Protein AF-A0A9W6CY79-F1 (afdb_monomer)

Secondary structure (DSSP, 8-state):
-TT-------PPSSHHHHHHHHHHHHHHH--S-EEEEEEEEE-STT--TT-EEEEEEEEETT-S--STT---EEPPPGGG--HHHHHTTHHHHTTPEEEEEEE-SS----HHHHHHHHHHH--SEEESSHHHHHHHHHHTT--EEEEEEEEE-SSTTHHHHHHHHHHHHHHHHHHHHHHHHT-TTPPPPP-

Foldseek 3Di:
DVPDDDDDDDFDFALVRLLVVLLCCCPVVVDQEAEAEEAWAFLDPVDDFQAKEKEQWEWAQPDADDDVLTDTDTDAAQVNDGQCLQLLVLCVVVVHHYWYEYAYNDQQAAPVVSPVCCVPPVGGTYGRHDVSSSVSCNVSSHHYMYMYGYQANRHNCRVVSNVVRVVVSVVSSVVVVVSSVPDPRRDDDDD

Structure (mmCIF, N/CA/C/O backbone):
data_AF-A0A9W6CY79-F1
#
_entry.id   AF-A0A9W6CY79-F1
#
loop_
_atom_site.group_PDB
_atom_site.id
_atom_site.type_symbol
_atom_site.label_atom_id
_atom_site.label_alt_id
_atom_site.label_comp_id
_atom_site.label_asym_id
_atom_site.label_entity_id
_atom_site.label_seq_id
_atom_site.pdbx_PDB_ins_code
_atom_site.Cartn_x
_atom_site.Cartn_y
_atom_site.Cartn_z
_atom_site.occupancy
_atom_site.B_iso_or_equiv
_atom_site.auth_seq_id
_atom_site.auth_comp_id
_atom_site.auth_asym_id
_atom_site.auth_atom_id
_atom_site.pdbx_PDB_model_num
ATOM 1 N N . MET A 1 1 ? -3.986 1.302 21.821 1.00 49.88 1 MET A N 1
ATOM 2 C CA . MET A 1 1 ? -3.175 2.526 22.024 1.00 49.88 1 MET A CA 1
ATOM 3 C C . MET A 1 1 ? -4.134 3.706 22.048 1.00 49.88 1 MET A C 1
ATOM 5 O O . MET A 1 1 ? -5.090 3.663 21.284 1.00 49.88 1 MET A O 1
ATOM 9 N N . GLU A 1 2 ? -3.959 4.670 22.958 1.00 63.06 2 GLU A N 1
ATOM 10 C CA . GLU A 1 2 ? -4.816 5.876 23.062 1.00 63.06 2 GLU A CA 1
ATOM 11 C C . GLU A 1 2 ? -6.333 5.580 23.089 1.00 63.06 2 GLU A C 1
ATOM 13 O O . GLU A 1 2 ? -7.121 6.133 22.328 1.00 63.06 2 GLU A O 1
ATOM 18 N N . GLY A 1 3 ? -6.756 4.612 23.909 1.00 72.56 3 GLY A N 1
ATOM 19 C CA . GLY A 1 3 ? -8.170 4.221 24.029 1.00 72.56 3 GLY A CA 1
ATOM 20 C C . GLY A 1 3 ? -8.748 3.415 22.851 1.00 72.56 3 GLY A C 1
ATOM 21 O O . GLY A 1 3 ? -9.865 2.915 22.953 1.00 72.56 3 GLY A O 1
ATOM 22 N N . LYS A 1 4 ? -7.998 3.211 21.757 1.00 76.56 4 LYS A N 1
ATOM 23 C CA . LYS A 1 4 ? -8.389 2.348 20.627 1.00 76.56 4 LYS A CA 1
ATOM 24 C C . LYS A 1 4 ? -7.901 0.908 20.855 1.00 76.56 4 LYS A C 1
ATOM 26 O O . LYS A 1 4 ? -6.725 0.687 21.179 1.00 76.56 4 LYS A O 1
ATOM 31 N N . ARG A 1 5 ? -8.783 -0.080 20.647 1.00 87.38 5 ARG A N 1
ATOM 32 C CA . ARG A 1 5 ? -8.405 -1.505 20.574 1.00 87.38 5 ARG A CA 1
ATOM 33 C C . ARG A 1 5 ? -7.768 -1.766 19.213 1.00 87.38 5 ARG A C 1
ATOM 35 O O . ARG A 1 5 ? -8.386 -1.489 18.192 1.00 87.38 5 ARG A O 1
ATOM 42 N N . VAL A 1 6 ? -6.535 -2.261 19.208 1.00 89.81 6 VAL A N 1
ATOM 43 C CA . VAL A 1 6 ? -5.746 -2.473 17.989 1.00 89.81 6 VAL A CA 1
ATOM 44 C C . VAL A 1 6 ? -5.282 -3.922 17.960 1.00 89.81 6 VAL A C 1
ATOM 46 O O . VAL A 1 6 ? -4.744 -4.409 18.951 1.00 89.81 6 VAL A O 1
ATOM 49 N N . VAL A 1 7 ? -5.475 -4.583 16.820 1.00 93.81 7 VAL A N 1
ATOM 50 C CA . VAL A 1 7 ? -4.858 -5.874 16.504 1.00 93.81 7 VAL A CA 1
ATOM 51 C C . VAL A 1 7 ? -3.760 -5.596 15.485 1.00 93.81 7 VAL A C 1
ATOM 53 O O . VAL A 1 7 ? -4.044 -5.097 14.399 1.00 93.81 7 VAL A O 1
ATOM 56 N N . LEU A 1 8 ? -2.509 -5.872 15.853 1.00 92.81 8 LEU A N 1
ATOM 57 C CA . LEU A 1 8 ? -1.359 -5.718 14.967 1.00 92.81 8 LEU A CA 1
ATOM 58 C C . LEU A 1 8 ? -0.929 -7.096 14.467 1.00 92.81 8 LEU A C 1
ATOM 60 O O . LEU A 1 8 ? -0.705 -8.004 15.264 1.00 92.81 8 LEU A O 1
ATOM 64 N N . VAL A 1 9 ? -0.795 -7.242 13.152 1.00 94.88 9 VAL A N 1
ATOM 65 C CA . VAL A 1 9 ? -0.363 -8.486 12.512 1.00 94.88 9 VAL A CA 1
ATOM 66 C C . VAL A 1 9 ? 0.605 -8.178 11.378 1.00 94.88 9 VAL A C 1
ATOM 68 O O . VAL A 1 9 ? 0.457 -7.183 10.670 1.00 94.88 9 VAL A O 1
ATOM 71 N N . ARG A 1 10 ? 1.599 -9.048 11.198 1.00 94.12 10 ARG A N 1
ATOM 72 C CA . ARG A 1 10 ? 2.479 -9.034 10.031 1.00 94.12 10 ARG A CA 1
ATOM 73 C C . ARG A 1 10 ? 1.931 -10.009 8.993 1.00 94.12 10 ARG A C 1
ATOM 75 O O . ARG A 1 10 ? 1.944 -11.212 9.235 1.00 94.12 10 ARG A O 1
ATOM 82 N N . SER A 1 11 ? 1.509 -9.501 7.838 1.00 94.50 11 SER A N 1
ATOM 83 C CA . SER A 1 11 ? 1.199 -10.353 6.686 1.00 94.50 11 SER A CA 1
ATOM 84 C C . SER A 1 11 ? 2.484 -10.724 5.935 1.00 94.50 11 SER A C 1
ATOM 86 O O . SER A 1 11 ? 3.346 -9.859 5.741 1.00 94.50 11 SER A O 1
ATOM 88 N N . PRO A 1 12 ? 2.631 -11.973 5.468 1.00 93.94 12 PRO A N 1
ATOM 89 C CA . PRO A 1 12 ? 3.618 -12.315 4.451 1.00 93.94 12 PRO A CA 1
ATOM 90 C C . PRO A 1 12 ? 3.346 -11.594 3.117 1.00 93.94 12 PRO A C 1
ATOM 92 O O . PRO A 1 12 ? 2.271 -11.028 2.900 1.00 93.94 12 PRO A O 1
ATOM 95 N N . MET A 1 13 ? 4.332 -11.619 2.215 1.00 93.19 13 MET A N 1
ATOM 96 C CA . MET A 1 13 ? 4.230 -11.006 0.885 1.00 93.19 13 MET A CA 1
ATOM 97 C C . MET A 1 13 ? 3.226 -11.743 -0.010 1.00 93.19 13 MET A C 1
ATOM 99 O O . MET A 1 13 ? 3.049 -12.956 0.116 1.00 93.19 13 MET A O 1
ATOM 103 N N . GLY A 1 14 ? 2.631 -11.015 -0.952 1.00 95.69 14 GLY A N 1
ATOM 104 C CA . GLY A 1 14 ? 1.777 -11.567 -1.999 1.00 95.69 14 GLY A CA 1
ATOM 105 C C . GLY A 1 14 ? 0.284 -11.523 -1.678 1.00 95.69 14 GLY A C 1
ATOM 106 O O . GLY A 1 14 ? -0.133 -11.500 -0.513 1.00 95.69 14 GLY A O 1
ATOM 107 N N . LYS A 1 15 ? -0.532 -11.522 -2.731 1.00 97.06 15 LYS A N 1
ATOM 108 C CA . LYS A 1 15 ? -1.981 -11.313 -2.676 1.00 97.06 15 LYS A CA 1
ATOM 109 C C . LYS A 1 15 ? -2.682 -12.335 -1.798 1.00 97.06 15 LYS A C 1
ATOM 111 O O . LYS A 1 15 ? -3.457 -11.951 -0.930 1.00 97.06 15 LYS A O 1
ATOM 116 N N . VAL A 1 16 ? -2.373 -13.620 -1.980 1.00 97.94 16 VAL A N 1
ATOM 117 C CA . VAL A 1 16 ? -3.014 -14.722 -1.241 1.00 97.94 16 VAL A CA 1
ATOM 118 C C . VAL A 1 16 ? -2.800 -14.571 0.267 1.00 97.94 16 VAL A C 1
ATOM 120 O O . VAL A 1 16 ? -3.756 -14.611 1.038 1.00 97.94 16 VAL A O 1
ATOM 123 N N . ASN A 1 17 ? -1.561 -14.317 0.693 1.00 97.88 17 ASN A N 1
ATOM 124 C CA . ASN A 1 17 ? -1.226 -14.145 2.108 1.00 97.88 17 ASN A CA 1
ATOM 125 C C . ASN A 1 17 ? -1.920 -12.923 2.722 1.00 97.88 17 ASN A C 1
ATOM 127 O O . ASN A 1 17 ? -2.448 -12.989 3.836 1.00 97.88 17 ASN A O 1
ATOM 131 N N . ASN A 1 18 ? -1.952 -11.816 1.980 1.00 98.06 18 ASN A N 1
ATOM 132 C CA . ASN A 1 18 ? -2.595 -10.584 2.423 1.00 98.06 18 ASN A CA 1
ATOM 133 C C . ASN A 1 18 ? -4.125 -10.721 2.488 1.00 98.06 18 ASN A C 1
ATOM 135 O O . ASN A 1 18 ? -4.730 -10.264 3.458 1.00 98.06 18 ASN A O 1
ATOM 139 N N . ALA A 1 19 ? -4.745 -11.414 1.529 1.00 98.12 19 ALA A N 1
ATOM 140 C CA . ALA A 1 19 ? -6.174 -11.714 1.538 1.00 98.12 19 ALA A CA 1
ATOM 141 C C . ALA A 1 19 ? -6.560 -12.617 2.722 1.00 98.12 19 ALA A C 1
ATOM 143 O O . ALA A 1 19 ? -7.491 -12.298 3.461 1.00 98.12 19 ALA A O 1
ATOM 144 N N . ILE A 1 20 ? -5.805 -13.697 2.970 1.00 98.38 20 ILE A N 1
ATOM 145 C CA . ILE A 1 20 ? -6.019 -14.578 4.131 1.00 98.38 20 ILE A CA 1
ATOM 146 C C . ILE A 1 20 ? -5.906 -13.780 5.433 1.00 98.38 20 ILE A C 1
ATOM 148 O O . ILE A 1 20 ? -6.772 -13.882 6.301 1.00 98.38 20 ILE A O 1
ATOM 152 N N . THR A 1 21 ? -4.868 -12.949 5.562 1.00 98.38 21 THR A N 1
ATOM 153 C CA . THR A 1 21 ? -4.663 -12.120 6.758 1.00 98.38 21 THR A CA 1
ATOM 154 C C . THR A 1 21 ? -5.835 -11.162 6.978 1.00 98.38 21 THR A C 1
ATOM 156 O O . THR A 1 21 ? -6.369 -11.096 8.085 1.00 98.38 21 THR A O 1
ATOM 159 N N . ALA A 1 22 ? -6.285 -10.462 5.932 1.00 98.00 22 ALA A N 1
ATOM 160 C CA . ALA A 1 22 ? -7.440 -9.570 6.005 1.00 98.00 22 ALA A CA 1
ATOM 161 C C . ALA A 1 22 ? -8.721 -10.320 6.401 1.00 98.00 22 ALA A C 1
ATOM 163 O O . ALA A 1 22 ? -9.460 -9.860 7.273 1.00 98.00 22 ALA A O 1
ATOM 164 N N . GLN A 1 23 ? -8.952 -11.508 5.836 1.00 98.31 23 GLN A N 1
ATOM 165 C CA . GLN A 1 23 ? -10.134 -12.308 6.146 1.00 98.31 23 GLN A CA 1
ATOM 166 C C . GLN A 1 23 ? -10.108 -12.832 7.586 1.00 98.31 23 GLN A C 1
ATOM 168 O O . GLN A 1 23 ? -11.149 -12.892 8.240 1.00 98.31 23 GLN A O 1
ATOM 173 N N . LEU A 1 24 ? -8.936 -13.184 8.120 1.00 98.12 24 LEU A N 1
ATOM 174 C CA . LEU A 1 24 ? -8.786 -13.566 9.526 1.00 98.12 24 LEU A CA 1
ATOM 175 C C . LEU A 1 24 ? -9.059 -12.383 10.461 1.00 98.12 24 LEU A C 1
ATOM 177 O O . LEU A 1 24 ? -9.766 -12.549 11.454 1.00 98.12 24 LEU A O 1
ATOM 181 N N . LEU A 1 25 ? -8.563 -11.186 10.133 1.00 97.94 25 LEU A N 1
ATOM 182 C CA . LEU A 1 25 ? -8.884 -9.967 10.882 1.00 97.94 25 LEU A CA 1
ATOM 183 C C . LEU A 1 25 ? -10.395 -9.693 10.885 1.00 97.94 25 LEU A C 1
ATOM 185 O O . LEU A 1 25 ? -10.964 -9.423 11.944 1.00 97.94 25 LEU A O 1
ATOM 189 N N . ALA A 1 26 ? -11.053 -9.824 9.732 1.00 96.75 26 ALA A N 1
ATOM 190 C CA . ALA A 1 26 ? -12.496 -9.641 9.603 1.00 96.75 26 ALA A CA 1
ATOM 191 C C . ALA A 1 26 ? -13.288 -10.685 10.409 1.00 96.75 26 ALA A C 1
ATOM 193 O O . ALA A 1 26 ? -14.094 -10.333 11.264 1.00 96.75 26 ALA A O 1
ATOM 194 N N . SER A 1 27 ? -13.031 -11.973 10.180 1.00 96.81 27 SER A N 1
ATOM 195 C CA . SER A 1 27 ? -13.869 -13.066 10.697 1.00 96.81 27 SER A CA 1
ATOM 196 C C . SER A 1 27 ? -13.553 -13.503 12.129 1.00 96.81 27 SER A C 1
ATOM 198 O O . SER A 1 27 ? -14.437 -13.991 12.826 1.00 96.81 27 SER A O 1
ATOM 200 N N . ARG A 1 28 ? -12.302 -13.373 12.591 1.00 97.00 28 ARG A N 1
ATOM 201 C CA . ARG A 1 28 ? -11.901 -13.810 13.943 1.00 97.00 28 ARG A CA 1
ATOM 202 C C . ARG A 1 28 ? -11.871 -12.659 14.931 1.00 97.00 28 ARG A C 1
ATOM 204 O O . ARG A 1 28 ? -12.312 -12.815 16.066 1.00 97.00 28 ARG A O 1
ATOM 211 N N . PHE A 1 29 ? -11.368 -11.508 14.499 1.00 96.19 29 PHE A N 1
ATOM 212 C CA . PHE A 1 29 ? -11.201 -10.343 15.365 1.00 96.19 29 PHE A CA 1
ATOM 213 C C . PHE A 1 29 ? -12.325 -9.318 15.220 1.00 96.19 29 PHE A C 1
ATOM 215 O O . PHE A 1 29 ? -12.406 -8.420 16.056 1.00 96.19 29 PHE A O 1
ATOM 222 N N . HIS A 1 30 ? -13.202 -9.471 14.217 1.00 94.62 30 HIS A N 1
ATOM 223 C CA . HIS A 1 30 ? -14.350 -8.590 13.983 1.00 94.62 30 HIS A CA 1
ATOM 224 C C . HIS A 1 30 ? -13.927 -7.119 13.932 1.00 94.62 30 HIS A C 1
ATOM 226 O O . HIS A 1 30 ? -14.523 -6.257 14.578 1.00 94.62 30 HIS A O 1
ATOM 232 N N . VAL A 1 31 ? -12.830 -6.845 13.218 1.00 94.81 31 VAL A N 1
ATOM 233 C CA . VAL A 1 31 ? -12.292 -5.487 13.114 1.00 94.81 31 VAL A CA 1
ATOM 234 C C . VAL A 1 31 ? -13.267 -4.574 12.373 1.00 94.81 31 VAL A C 1
ATOM 236 O O . VAL A 1 31 ? -13.864 -4.949 11.368 1.00 94.81 31 VAL A O 1
ATOM 239 N N . ASP A 1 32 ? -13.389 -3.338 12.847 1.00 91.31 32 ASP A N 1
ATOM 240 C CA . ASP A 1 32 ? -14.248 -2.327 12.220 1.00 91.31 32 ASP A CA 1
ATOM 241 C C . ASP A 1 32 ? -13.561 -1.566 11.082 1.00 91.31 32 ASP A C 1
ATOM 243 O O . ASP A 1 32 ? -14.208 -0.798 10.373 1.00 91.31 32 ASP A O 1
ATOM 247 N N . ARG A 1 33 ? -12.241 -1.724 10.946 1.00 90.88 33 ARG A N 1
ATOM 248 C CA . ARG A 1 33 ? -11.397 -1.045 9.961 1.00 90.88 33 ARG A CA 1
ATOM 249 C C . ARG A 1 33 ? -10.088 -1.805 9.789 1.00 90.88 33 ARG A C 1
ATOM 251 O O . ARG A 1 33 ? -9.540 -2.307 10.771 1.00 90.88 33 ARG A O 1
ATOM 258 N N . ILE A 1 34 ? -9.550 -1.808 8.574 1.00 93.69 34 ILE A N 1
ATOM 259 C CA . ILE A 1 34 ? -8.205 -2.318 8.287 1.00 93.69 34 ILE A CA 1
ATOM 260 C C . ILE A 1 34 ? -7.321 -1.182 7.773 1.00 93.69 34 ILE A C 1
ATOM 262 O O . ILE A 1 34 ? -7.659 -0.497 6.816 1.00 93.69 34 ILE A O 1
ATOM 266 N N . VAL A 1 35 ? -6.157 -0.988 8.389 1.00 92.88 35 VAL A N 1
ATOM 267 C CA . VAL A 1 35 ? -5.120 -0.095 7.861 1.00 92.88 35 VAL A CA 1
ATOM 268 C C . VAL A 1 35 ? -3.884 -0.922 7.578 1.00 92.88 35 VAL A C 1
ATOM 270 O O . VAL A 1 35 ? -3.386 -1.623 8.456 1.00 92.88 35 VAL A O 1
ATOM 273 N N . SER A 1 36 ? -3.411 -0.863 6.339 1.00 95.31 36 SER A N 1
ATOM 274 C CA . SER A 1 36 ? -2.235 -1.601 5.894 1.00 95.31 36 SER A CA 1
ATOM 275 C C . SER A 1 36 ? -1.112 -0.619 5.615 1.00 95.31 36 SER A C 1
ATOM 277 O O . SER A 1 36 ? -1.216 0.211 4.715 1.00 95.31 36 SER A O 1
ATOM 279 N N . ILE A 1 37 ? -0.019 -0.756 6.359 1.00 95.25 37 ILE A N 1
ATOM 280 C CA . ILE A 1 37 ? 1.220 -0.010 6.144 1.00 95.25 37 ILE A CA 1
ATOM 281 C C . ILE A 1 37 ? 2.255 -0.987 5.603 1.00 9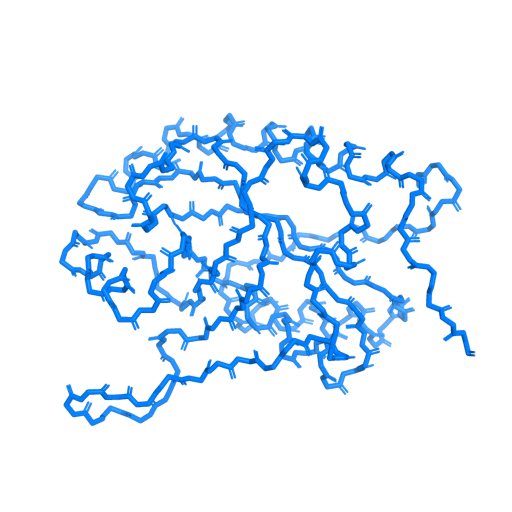5.25 37 ILE A C 1
ATOM 283 O O . ILE A 1 37 ? 2.404 -2.088 6.131 1.00 95.25 37 ILE A O 1
ATOM 287 N N . GLY A 1 38 ? 2.938 -0.610 4.530 1.00 94.31 38 GLY A N 1
ATOM 288 C CA . GLY A 1 38 ? 3.874 -1.496 3.853 1.00 94.31 38 GLY A CA 1
ATOM 289 C C . GLY A 1 38 ? 4.813 -0.744 2.929 1.00 94.31 38 GLY A C 1
ATOM 290 O O . GLY A 1 38 ? 4.730 0.476 2.793 1.00 94.31 38 GLY A O 1
ATOM 291 N N . PHE A 1 39 ? 5.714 -1.484 2.300 1.00 95.94 39 PHE A N 1
ATOM 292 C CA . PHE A 1 39 ? 6.678 -0.926 1.358 1.00 95.94 39 PHE A CA 1
ATOM 293 C C . PHE A 1 39 ? 6.136 -1.004 -0.068 1.00 95.94 39 PHE A C 1
ATOM 295 O O . PHE A 1 39 ? 5.271 -1.836 -0.359 1.00 95.94 39 PHE A O 1
ATOM 302 N N . ALA A 1 40 ? 6.627 -0.132 -0.941 1.00 97.12 40 ALA A N 1
ATOM 303 C CA . ALA A 1 40 ? 6.291 -0.145 -2.358 1.00 97.12 40 ALA A CA 1
ATOM 304 C C . ALA A 1 40 ? 7.448 0.369 -3.220 1.00 97.12 40 ALA A C 1
ATOM 306 O O . ALA A 1 40 ? 8.259 1.178 -2.770 1.00 97.12 40 ALA A O 1
ATOM 307 N N . GLY A 1 41 ? 7.468 -0.052 -4.481 1.00 97.38 41 GLY A N 1
ATOM 308 C CA . GLY A 1 41 ? 8.329 0.544 -5.498 1.00 97.38 41 GLY A CA 1
ATOM 309 C C . GLY A 1 41 ? 7.682 1.795 -6.095 1.00 97.38 41 GLY A C 1
ATOM 310 O O . GLY A 1 41 ? 6.473 1.810 -6.350 1.00 97.38 41 GLY A O 1
ATOM 311 N N . ALA A 1 42 ? 8.467 2.845 -6.335 1.00 97.38 42 ALA A N 1
ATOM 312 C CA . ALA A 1 42 ? 7.999 4.069 -6.978 1.00 97.38 42 ALA A CA 1
ATOM 313 C C . ALA A 1 42 ? 7.792 3.866 -8.483 1.00 97.38 42 ALA A C 1
ATOM 315 O O . ALA A 1 42 ? 8.718 3.533 -9.223 1.00 97.38 42 ALA A O 1
ATOM 316 N N . ILE A 1 43 ? 6.562 4.107 -8.938 1.00 97.00 43 ILE A N 1
ATOM 317 C CA . ILE A 1 43 ? 6.205 4.160 -10.359 1.00 97.00 43 ILE A CA 1
ATOM 318 C C . ILE A 1 43 ? 6.268 5.607 -10.867 1.00 97.00 43 ILE A C 1
ATOM 320 O O . ILE A 1 43 ? 6.742 5.854 -11.982 1.00 97.00 43 ILE A O 1
ATOM 324 N N . ASP A 1 44 ? 5.818 6.559 -10.047 1.00 95.31 44 ASP A N 1
ATOM 325 C CA . ASP A 1 44 ? 5.953 7.988 -10.317 1.00 95.31 44 ASP A CA 1
ATOM 326 C C . ASP A 1 44 ? 7.409 8.433 -10.081 1.00 95.31 44 ASP A C 1
ATOM 328 O O . ASP A 1 44 ? 7.939 8.232 -8.986 1.00 95.31 44 ASP A O 1
ATOM 332 N N . PRO A 1 45 ? 8.080 9.022 -11.089 1.00 92.25 45 PRO A N 1
ATOM 333 C CA . PRO A 1 45 ? 9.480 9.430 -10.985 1.00 92.25 45 PRO A CA 1
ATOM 334 C C . PRO A 1 45 ? 9.730 10.581 -10.001 1.00 92.25 45 PRO A C 1
ATOM 336 O O . PRO A 1 45 ? 10.887 10.824 -9.679 1.00 92.25 45 PRO A O 1
ATOM 339 N N . SER A 1 46 ? 8.693 11.303 -9.565 1.00 94.06 46 SER A N 1
ATOM 340 C CA . SER A 1 46 ? 8.812 12.353 -8.546 1.00 94.06 46 SER A CA 1
ATOM 341 C C . SER A 1 46 ? 8.941 11.801 -7.123 1.00 94.06 46 SER A C 1
ATOM 343 O O . SER A 1 46 ? 9.306 12.541 -6.210 1.00 94.06 46 SER A O 1
ATOM 345 N N . LEU A 1 47 ? 8.649 10.511 -6.922 1.00 95.31 47 LEU A N 1
ATOM 346 C CA . LEU A 1 47 ? 8.741 9.861 -5.622 1.00 95.31 47 LEU A CA 1
ATOM 347 C C . LEU A 1 47 ? 10.158 9.355 -5.354 1.00 95.31 47 LEU A C 1
ATOM 349 O O . LEU A 1 47 ? 10.788 8.692 -6.182 1.00 95.31 47 LEU A O 1
ATOM 353 N N . GLU A 1 48 ? 10.622 9.607 -4.137 1.00 94.50 48 GLU A N 1
ATOM 354 C CA . GLU A 1 48 ? 11.937 9.208 -3.655 1.00 94.50 48 GLU A CA 1
ATOM 355 C C . GLU A 1 48 ? 11.814 8.134 -2.574 1.00 94.50 48 GLU A C 1
ATOM 357 O O . GLU A 1 48 ? 10.753 7.930 -1.982 1.00 94.50 48 GLU A O 1
ATOM 362 N N . VAL A 1 49 ? 12.909 7.425 -2.296 1.00 94.31 49 VAL A N 1
ATOM 363 C CA . VAL A 1 49 ? 12.941 6.471 -1.178 1.00 94.31 49 VAL A CA 1
ATOM 364 C C . VAL A 1 49 ? 12.596 7.206 0.121 1.00 94.31 49 VAL A C 1
ATOM 366 O O . VAL A 1 49 ? 13.184 8.237 0.440 1.00 94.31 49 VAL A O 1
ATOM 369 N N . GLY A 1 50 ? 11.627 6.674 0.867 1.00 94.38 50 GLY A N 1
ATOM 370 C CA . GLY A 1 50 ? 11.068 7.297 2.068 1.00 94.38 50 GLY A CA 1
ATOM 371 C C . GLY A 1 50 ? 9.832 8.173 1.831 1.00 94.38 50 GLY A C 1
ATOM 372 O O . GLY A 1 50 ? 9.161 8.514 2.808 1.00 94.38 50 GLY A O 1
ATOM 373 N N . SER A 1 51 ? 9.478 8.497 0.579 1.00 96.06 51 SER A N 1
ATOM 374 C CA . SER A 1 51 ? 8.195 9.137 0.263 1.00 96.06 51 SER A CA 1
ATOM 375 C C . SER A 1 51 ? 7.025 8.272 0.742 1.00 96.06 51 SER A C 1
ATOM 377 O O . SER A 1 51 ? 7.081 7.042 0.686 1.00 96.06 51 SER A O 1
ATOM 379 N N . VAL A 1 52 ? 5.951 8.922 1.196 1.00 96.69 52 VAL A N 1
ATOM 380 C CA . VAL A 1 52 ? 4.730 8.263 1.677 1.00 96.69 52 VAL A CA 1
ATOM 381 C C . VAL A 1 52 ? 3.600 8.505 0.682 1.00 96.69 52 VAL A C 1
ATOM 383 O O . VAL A 1 52 ? 3.284 9.650 0.361 1.00 96.69 52 VAL A O 1
ATOM 386 N N . VAL A 1 53 ? 2.985 7.416 0.228 1.00 96.31 53 VAL A N 1
ATOM 387 C CA . VAL A 1 53 ? 1.812 7.407 -0.647 1.00 96.31 53 VAL A CA 1
ATOM 388 C C . VAL A 1 53 ? 0.644 6.790 0.107 1.00 96.31 53 VAL A C 1
ATOM 390 O O . VAL A 1 53 ? 0.718 5.651 0.572 1.00 96.31 53 VAL A O 1
ATOM 393 N N . VAL A 1 54 ? -0.450 7.530 0.213 1.00 95.19 54 VAL A N 1
ATOM 394 C CA . VAL A 1 54 ? -1.726 7.039 0.728 1.00 95.19 54 VAL A CA 1
ATOM 395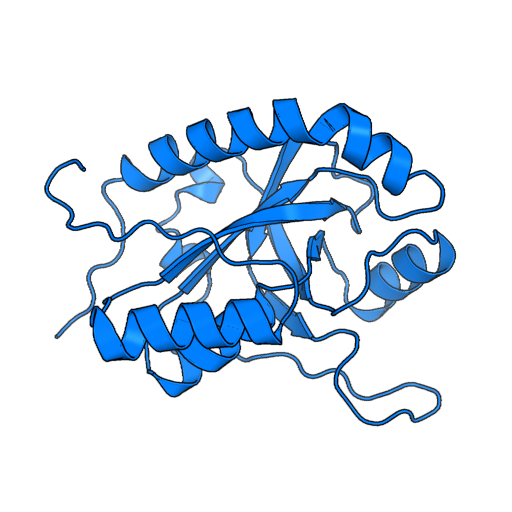 C C . VAL A 1 54 ? -2.599 6.657 -0.461 1.00 95.19 54 VAL A C 1
ATOM 397 O O . VAL A 1 54 ? -2.717 7.413 -1.423 1.00 95.19 54 VAL A O 1
ATOM 400 N N . SER A 1 55 ? -3.174 5.455 -0.440 1.00 91.75 55 SER A N 1
ATOM 401 C CA . SER A 1 55 ? -3.981 4.960 -1.558 1.00 91.75 55 SER A CA 1
ATOM 402 C C . SER A 1 55 ? -5.151 5.883 -1.814 1.00 91.75 55 SER A C 1
ATOM 404 O O . SER A 1 55 ? -5.943 6.051 -0.906 1.00 91.75 55 SER A O 1
ATOM 406 N N . GLU A 1 56 ? -5.304 6.392 -3.027 1.00 89.12 56 GLU A N 1
ATOM 407 C CA . GLU A 1 56 ? -6.551 6.968 -3.541 1.00 89.12 56 GLU A CA 1
ATOM 408 C C . GLU A 1 56 ? -7.374 5.897 -4.261 1.00 89.12 56 GLU A C 1
ATOM 410 O O . GLU A 1 56 ? -8.581 5.769 -4.065 1.00 89.12 56 GLU A O 1
ATOM 415 N N . ARG A 1 57 ? -6.674 5.082 -5.057 1.00 88.06 57 ARG A N 1
ATOM 416 C CA . ARG A 1 57 ? -7.202 3.944 -5.812 1.00 88.06 57 ARG A CA 1
ATOM 417 C C . ARG A 1 57 ? -6.253 2.766 -5.663 1.00 88.06 57 ARG A C 1
ATOM 419 O O . ARG A 1 57 ? -5.039 2.974 -5.560 1.00 88.06 57 ARG A O 1
ATOM 426 N N . THR A 1 58 ? -6.776 1.542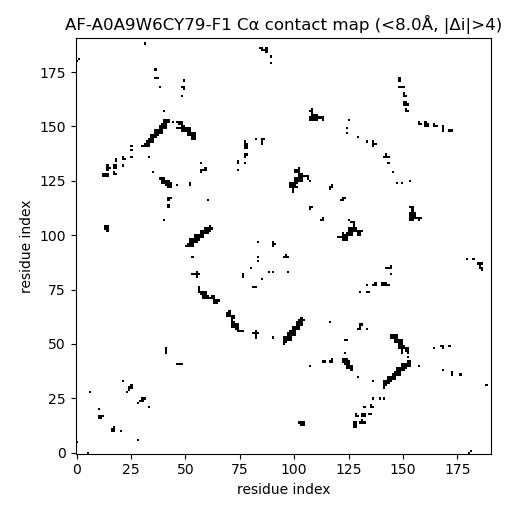 -5.709 1.00 91.38 58 THR A N 1
ATOM 427 C CA . THR A 1 58 ? -5.931 0.352 -5.856 1.00 91.38 58 THR A CA 1
ATOM 428 C C . THR A 1 58 ? -6.400 -0.541 -6.997 1.00 91.38 58 THR A C 1
ATOM 430 O O . THR A 1 58 ? -7.594 -0.638 -7.280 1.00 91.38 58 THR A O 1
ATOM 433 N N . LEU A 1 59 ? -5.445 -1.155 -7.696 1.00 89.56 59 LEU A N 1
ATOM 434 C CA . LEU A 1 59 ? -5.718 -1.991 -8.864 1.00 89.56 59 LEU A CA 1
ATOM 435 C C . LEU A 1 59 ? -4.826 -3.223 -8.861 1.00 89.56 59 LEU A C 1
ATOM 437 O O . LEU A 1 59 ? -3.655 -3.148 -8.490 1.00 89.56 59 LEU A O 1
ATOM 441 N N . GLN A 1 60 ? -5.343 -4.341 -9.361 1.00 91.94 60 GLN A N 1
ATOM 442 C CA . GLN A 1 60 ? -4.524 -5.522 -9.614 1.00 91.94 60 GLN A CA 1
ATOM 443 C C . GLN A 1 60 ? -3.968 -5.465 -11.040 1.00 91.94 60 GLN A C 1
ATOM 445 O O . GLN A 1 60 ? -4.687 -5.695 -12.009 1.00 91.94 60 GLN A O 1
ATOM 450 N N . HIS A 1 61 ? -2.680 -5.150 -11.192 1.00 89.38 61 HIS A N 1
ATOM 451 C CA . HIS A 1 61 ? -2.093 -4.874 -12.512 1.00 89.38 61 HIS A CA 1
ATOM 452 C C . HIS A 1 61 ? -1.761 -6.137 -13.330 1.00 89.38 61 HIS A C 1
ATOM 454 O O . HIS A 1 61 ? -1.342 -6.048 -14.487 1.00 89.38 61 HIS A O 1
ATOM 460 N N . ASP A 1 62 ? -1.822 -7.305 -12.699 1.00 87.00 62 ASP A N 1
ATOM 461 C CA . ASP A 1 62 ? -1.500 -8.634 -13.229 1.00 87.00 62 ASP A CA 1
ATOM 462 C C . 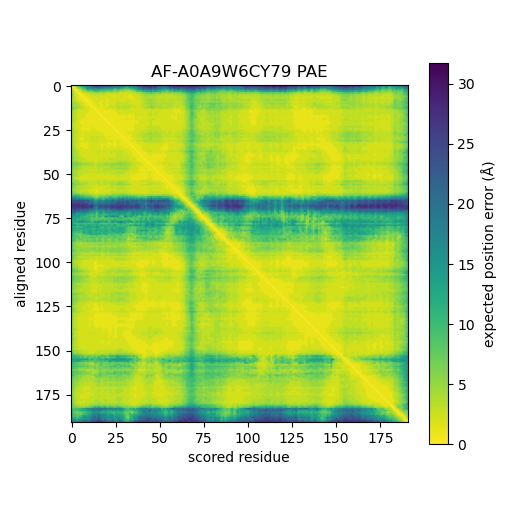ASP A 1 62 ? -2.684 -9.613 -13.111 1.00 87.00 62 ASP A C 1
ATOM 464 O O . ASP A 1 62 ? -2.501 -10.818 -13.260 1.00 87.00 62 ASP A O 1
ATOM 468 N N . PHE A 1 63 ? -3.893 -9.105 -12.850 1.00 81.25 63 PHE A N 1
ATOM 469 C CA . PHE A 1 63 ? -5.129 -9.883 -12.784 1.00 81.25 63 PHE A CA 1
ATOM 470 C C . PHE A 1 63 ? -6.067 -9.483 -13.927 1.00 81.25 63 PHE A C 1
ATOM 472 O O . PHE A 1 63 ? -6.387 -8.305 -14.083 1.00 81.25 63 PHE A O 1
ATOM 479 N N . GLY A 1 64 ? -6.485 -10.464 -14.728 1.00 72.38 64 GLY A N 1
ATOM 480 C CA . GLY A 1 64 ? -7.308 -10.269 -15.923 1.00 72.38 64 GLY A CA 1
ATOM 481 C C . GLY A 1 64 ? -6.944 -11.250 -17.040 1.00 72.38 64 GLY A C 1
ATOM 482 O O . GLY A 1 64 ? -6.047 -12.081 -16.891 1.00 72.38 64 GLY A O 1
ATOM 483 N N . VAL A 1 65 ? -7.641 -11.166 -18.175 1.00 59.38 65 VAL A N 1
ATOM 484 C CA . VAL A 1 65 ? -7.379 -12.027 -19.340 1.00 59.38 65 VAL A CA 1
ATOM 485 C C . VAL A 1 65 ? -6.293 -11.405 -20.220 1.00 59.38 65 VAL A C 1
ATOM 487 O O . VAL A 1 65 ? -6.389 -10.248 -20.637 1.00 59.38 65 VAL A O 1
ATOM 490 N N . THR A 1 66 ? -5.272 -12.190 -20.564 1.00 51.91 66 THR A N 1
ATOM 491 C CA . THR A 1 66 ? -4.202 -11.834 -21.507 1.00 51.91 66 THR A CA 1
ATOM 492 C C . THR A 1 66 ? -4.726 -11.739 -22.945 1.00 51.91 66 THR A C 1
ATOM 494 O O . THR A 1 66 ? -4.570 -12.642 -23.760 1.00 51.91 66 THR A O 1
ATOM 497 N N . LYS A 1 67 ? -5.337 -10.604 -23.285 1.00 54.28 67 LYS A N 1
ATOM 498 C CA . LYS A 1 67 ? -5.408 -10.090 -24.666 1.00 54.28 67 LYS A CA 1
ATOM 499 C C . LYS A 1 67 ? -4.186 -9.190 -24.924 1.00 54.28 67 LYS A C 1
ATOM 501 O O . LYS A 1 67 ? -3.580 -8.758 -23.943 1.00 54.28 67 LYS A O 1
ATOM 506 N N . PRO A 1 68 ? -3.839 -8.829 -26.179 1.00 52.88 68 PRO A N 1
ATOM 507 C CA . PRO A 1 68 ? -2.679 -7.974 -26.488 1.00 52.88 68 PRO A CA 1
ATOM 508 C C . PRO A 1 68 ? -2.590 -6.683 -25.653 1.00 52.88 68 PRO A C 1
ATOM 510 O O . PRO A 1 68 ? -1.501 -6.152 -25.457 1.00 52.88 68 PRO A O 1
ATOM 513 N N . TYR A 1 69 ? -3.724 -6.221 -25.107 1.00 46.94 69 TYR A N 1
ATOM 514 C CA . TYR A 1 69 ? -3.813 -5.045 -24.242 1.00 46.94 69 TYR A CA 1
ATOM 515 C C . TYR A 1 69 ? -4.481 -5.256 -22.872 1.00 46.94 69 TYR A C 1
ATOM 517 O O . TYR A 1 69 ? -4.540 -4.275 -22.140 1.00 46.94 69 TYR A O 1
ATOM 525 N N . GLY A 1 70 ? -4.882 -6.486 -22.507 1.00 49.91 70 GLY A N 1
ATOM 526 C CA . GLY A 1 70 ? -5.401 -6.961 -21.202 1.00 49.91 70 GLY A CA 1
ATOM 527 C C . GLY A 1 70 ? -6.294 -6.031 -20.358 1.00 49.91 70 GLY A C 1
ATOM 528 O O . GLY A 1 70 ? -5.858 -4.955 -19.938 1.00 49.91 70 GLY A O 1
ATOM 529 N N . ASP A 1 71 ? -7.498 -6.496 -20.012 1.00 52.88 71 ASP A N 1
ATOM 530 C CA . ASP A 1 71 ? -8.364 -5.813 -19.042 1.00 52.88 71 ASP A CA 1
ATOM 531 C C . ASP A 1 71 ? -7.687 -5.786 -17.670 1.00 52.88 71 ASP A C 1
ATOM 533 O O . ASP A 1 71 ? -7.075 -6.767 -17.244 1.00 52.88 71 ASP A O 1
ATOM 537 N N . VAL A 1 72 ? -7.757 -4.639 -17.003 1.00 62.12 72 VAL A N 1
ATOM 538 C CA . VAL A 1 72 ? -7.228 -4.462 -15.651 1.00 62.12 72 VAL A CA 1
ATOM 539 C C . VAL A 1 72 ? -8.392 -4.321 -14.714 1.00 62.12 72 VAL A C 1
ATOM 541 O O . VAL A 1 72 ? -9.302 -3.534 -14.962 1.00 62.12 72 VAL A O 1
ATOM 544 N N . TRP A 1 73 ? -8.347 -5.094 -13.638 1.00 63.66 73 TRP A N 1
ATOM 545 C CA . TRP A 1 73 ? -9.368 -5.035 -12.616 1.00 63.66 73 TRP A CA 1
ATOM 546 C C . TRP A 1 73 ? -9.063 -3.890 -11.646 1.00 63.66 73 TRP A C 1
ATOM 548 O O . TRP A 1 73 ? -8.216 -4.007 -10.751 1.00 63.66 73 TRP A O 1
ATOM 558 N N . GLU A 1 74 ? -9.727 -2.757 -11.872 1.00 68.44 74 GLU A N 1
ATOM 559 C CA . GLU A 1 74 ? -9.825 -1.673 -10.896 1.00 68.44 74 GLU A CA 1
ATOM 560 C C . GLU A 1 74 ? -10.852 -2.060 -9.832 1.00 68.44 74 GLU A C 1
ATOM 562 O O . GLU A 1 74 ? -11.986 -2.422 -10.153 1.00 68.44 74 GLU A O 1
ATOM 567 N N . LEU A 1 75 ? -10.452 -2.009 -8.561 1.00 64.75 75 LEU A N 1
ATOM 568 C CA . LEU A 1 75 ? -11.382 -2.245 -7.466 1.00 64.75 75 LEU A CA 1
ATOM 569 C C . LEU A 1 75 ? -12.121 -0.941 -7.147 1.00 64.75 75 LEU A C 1
ATOM 571 O O . LEU A 1 75 ? -11.483 0.112 -7.065 1.00 64.75 75 LEU A O 1
ATOM 575 N N . PRO A 1 76 ? -13.448 -0.983 -6.933 1.00 67.25 76 PRO A N 1
ATOM 576 C CA . PRO A 1 76 ? -14.177 0.205 -6.519 1.00 67.25 76 PRO A CA 1
ATOM 577 C C . PRO A 1 76 ? -13.674 0.691 -5.147 1.00 67.25 76 PRO A C 1
ATOM 579 O O . PRO A 1 76 ? -13.167 -0.109 -4.353 1.00 67.25 76 PRO A O 1
ATOM 582 N N . PRO A 1 77 ? -13.840 1.985 -4.815 1.00 66.00 77 PRO A N 1
ATOM 583 C CA . PRO A 1 77 ? -13.556 2.478 -3.475 1.00 66.00 77 PRO A CA 1
ATOM 584 C C . PRO A 1 77 ? -14.318 1.675 -2.418 1.00 66.00 77 PRO A C 1
ATOM 586 O O . PRO A 1 77 ? -15.492 1.332 -2.596 1.00 66.00 77 PRO A O 1
ATOM 589 N N . THR A 1 78 ? -13.665 1.388 -1.294 1.00 66.06 78 THR A N 1
ATOM 590 C CA . THR A 1 78 ? -14.283 0.614 -0.216 1.00 66.06 78 THR A CA 1
ATOM 591 C C . THR A 1 78 ? -15.475 1.382 0.344 1.00 66.06 78 THR A C 1
ATOM 593 O O . THR A 1 78 ? -15.342 2.532 0.759 1.00 66.06 78 THR A O 1
ATOM 596 N N . LEU A 1 79 ? -16.658 0.759 0.324 1.00 65.56 79 LEU A N 1
ATOM 597 C CA . LEU A 1 79 ? -17.930 1.383 0.719 1.00 65.56 79 LEU A CA 1
ATOM 598 C C . LEU A 1 79 ? -18.267 2.681 -0.050 1.00 65.56 79 LEU A C 1
ATOM 600 O O . LEU A 1 79 ? -19.029 3.507 0.449 1.00 65.56 79 LEU A O 1
ATOM 604 N N . GLY A 1 80 ? -17.689 2.885 -1.241 1.00 64.19 80 GLY A N 1
ATOM 605 C CA . GLY A 1 80 ? -17.926 4.072 -2.069 1.00 64.19 80 GLY A CA 1
ATOM 606 C C . GLY A 1 80 ? -17.323 5.373 -1.524 1.00 64.19 80 GLY A C 1
ATOM 607 O O . GLY A 1 80 ? -17.651 6.443 -2.033 1.00 64.19 80 GLY A O 1
ATOM 608 N N . LYS A 1 81 ? -16.458 5.313 -0.500 1.00 66.06 81 LYS A N 1
ATOM 609 C CA . LYS A 1 81 ? -15.815 6.502 0.076 1.00 66.06 81 LYS A CA 1
ATOM 610 C C . LYS A 1 81 ? -14.444 6.761 -0.554 1.00 66.06 81 LYS A C 1
ATOM 612 O O . LYS A 1 81 ? -13.651 5.824 -0.657 1.00 66.06 81 LYS A O 1
ATOM 617 N N . PRO A 1 82 ? -14.122 8.017 -0.918 1.00 68.75 82 PRO A N 1
ATOM 618 C CA . PRO A 1 82 ? -12.767 8.391 -1.304 1.00 68.75 82 PRO A CA 1
ATOM 619 C C . PRO A 1 82 ? -11.791 8.139 -0.158 1.00 68.75 82 PRO A C 1
ATOM 621 O O . PRO A 1 82 ? -12.119 8.339 1.014 1.00 68.75 82 PRO A O 1
ATOM 624 N N . ALA A 1 83 ? -10.564 7.755 -0.481 1.00 69.56 83 ALA A N 1
ATOM 625 C CA . ALA A 1 83 ? -9.590 7.432 0.548 1.00 69.56 83 ALA A CA 1
ATOM 626 C C . ALA A 1 83 ? -9.148 8.628 1.402 1.00 69.56 83 ALA A C 1
ATOM 628 O O . ALA A 1 83 ? -8.779 8.445 2.560 1.00 69.56 83 ALA A O 1
ATOM 629 N N . GLU A 1 84 ? -9.239 9.852 0.877 1.00 67.12 84 GLU A N 1
ATOM 630 C CA . GLU A 1 84 ? -9.034 11.072 1.664 1.00 67.12 84 GLU A CA 1
ATOM 631 C C . GLU A 1 84 ? -10.026 11.166 2.833 1.00 67.12 84 GLU A C 1
ATOM 633 O O . GLU A 1 84 ? -9.647 11.515 3.957 1.00 67.12 84 GLU A O 1
ATOM 638 N N . ALA A 1 85 ? -11.281 10.764 2.602 1.00 70.31 85 ALA A N 1
ATOM 639 C CA . ALA A 1 85 ? -12.289 10.690 3.651 1.00 70.31 85 ALA A CA 1
ATOM 640 C C . ALA A 1 85 ? -11.948 9.595 4.675 1.00 70.31 85 ALA A C 1
ATOM 642 O O . ALA A 1 85 ? -12.123 9.801 5.875 1.00 70.31 85 ALA A O 1
ATOM 643 N N . GLU A 1 86 ? -11.406 8.456 4.233 1.00 74.94 86 GLU A N 1
ATOM 644 C CA . GLU A 1 86 ? -10.969 7.383 5.138 1.00 74.94 86 GLU A CA 1
ATOM 645 C C . GLU A 1 86 ? -9.734 7.755 5.967 1.00 74.94 86 GLU A C 1
ATOM 647 O O . GLU A 1 86 ? -9.623 7.341 7.127 1.00 74.94 86 GLU A O 1
ATOM 652 N N . AL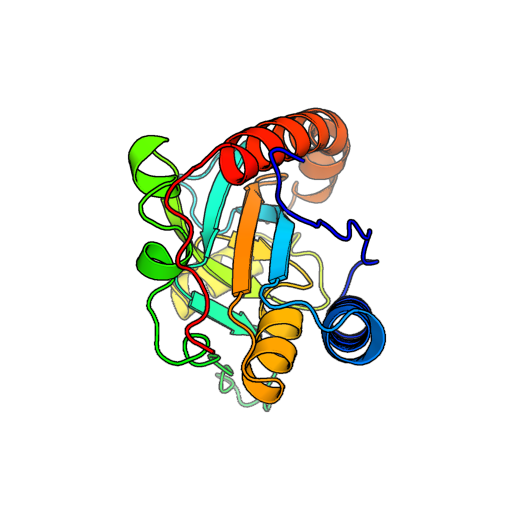A A 1 87 ? -8.839 8.571 5.409 1.00 76.62 87 ALA A N 1
ATOM 653 C CA . ALA A 1 87 ? -7.685 9.135 6.099 1.00 76.62 87 ALA A CA 1
ATOM 654 C C . ALA A 1 87 ? -8.045 10.317 7.020 1.00 76.62 87 ALA A C 1
ATOM 656 O O . ALA A 1 87 ? -7.221 10.717 7.843 1.00 76.62 87 ALA A O 1
ATOM 657 N N . GLY A 1 88 ? -9.247 10.895 6.904 1.00 77.44 88 GLY A N 1
ATOM 658 C CA . GLY A 1 88 ? -9.688 12.027 7.727 1.00 77.44 88 GLY A CA 1
ATOM 659 C C . GLY A 1 88 ? -8.780 13.258 7.597 1.00 77.44 88 GLY A C 1
ATOM 660 O O . GLY A 1 88 ? -8.475 13.906 8.602 1.00 77.44 88 GLY A O 1
ATOM 661 N N . GLY A 1 89 ? -8.266 13.522 6.388 1.00 81.38 89 GLY A N 1
ATOM 662 C CA . GLY A 1 89 ? -7.354 14.639 6.096 1.00 81.38 89 GLY A CA 1
ATOM 663 C C . GLY A 1 89 ? -5.932 14.502 6.662 1.00 81.38 89 GLY A C 1
ATOM 664 O O . GLY A 1 89 ? -5.133 15.429 6.533 1.00 81.38 89 GLY A O 1
ATOM 665 N N . TRP A 1 90 ? -5.589 13.366 7.283 1.00 87.88 90 TRP A N 1
ATOM 666 C CA . TRP A 1 90 ? -4.270 13.141 7.887 1.00 87.88 90 TRP A CA 1
ATOM 667 C C . TRP A 1 90 ? -3.123 13.223 6.875 1.00 87.88 90 TRP A C 1
ATOM 669 O O . TRP A 1 90 ? -2.108 13.849 7.155 1.00 87.88 90 TRP A O 1
ATOM 679 N N . ALA A 1 91 ? -3.275 12.621 5.693 1.00 87.81 91 ALA A N 1
ATOM 680 C CA . ALA A 1 91 ? -2.196 12.612 4.707 1.00 87.81 91 ALA A CA 1
ATOM 681 C C . ALA A 1 91 ? -1.870 14.041 4.238 1.00 87.81 91 ALA A C 1
ATOM 683 O O . ALA A 1 91 ? -0.710 14.447 4.249 1.00 87.81 91 ALA A O 1
ATOM 684 N N . SER A 1 92 ? -2.905 14.834 3.935 1.00 86.25 92 SER A N 1
ATOM 685 C CA . SER A 1 92 ? -2.778 16.229 3.502 1.00 86.25 92 SER A CA 1
ATOM 686 C C . SER A 1 92 ? -2.096 17.095 4.563 1.00 86.25 92 SER A C 1
ATOM 688 O O . SER A 1 92 ? -1.207 17.876 4.234 1.00 86.25 92 SER A O 1
ATOM 690 N N . SER A 1 93 ? -2.444 16.928 5.847 1.00 85.56 93 SER A N 1
ATOM 691 C CA . SER A 1 93 ? -1.833 17.707 6.938 1.00 85.56 93 SER A CA 1
ATOM 692 C C . SER A 1 93 ? -0.355 17.381 7.172 1.00 85.56 93 SER A C 1
ATOM 694 O O . SER A 1 93 ? 0.359 18.176 7.782 1.00 85.56 93 SER A O 1
ATOM 696 N N . ARG A 1 94 ? 0.119 16.233 6.673 1.00 88.62 94 ARG A N 1
ATOM 697 C CA . ARG A 1 94 ? 1.531 15.823 6.702 1.00 88.62 94 ARG A CA 1
ATOM 698 C C . ARG A 1 94 ? 2.261 16.033 5.374 1.00 88.62 94 ARG A C 1
ATOM 700 O O . ARG A 1 94 ? 3.446 15.723 5.293 1.00 88.62 94 ARG A O 1
ATOM 707 N N . GLY A 1 95 ? 1.581 16.545 4.347 1.00 89.94 95 GLY A N 1
ATOM 708 C CA . GLY A 1 95 ? 2.143 16.686 3.003 1.00 89.94 95 GLY A CA 1
ATOM 709 C C . GLY A 1 95 ? 2.406 15.347 2.304 1.00 89.94 95 GLY A C 1
ATOM 710 O O . GLY A 1 95 ? 3.274 15.267 1.439 1.00 89.94 95 GLY A O 1
ATOM 711 N N . TYR A 1 96 ? 1.700 14.283 2.692 1.00 93.38 96 TYR A N 1
ATOM 712 C CA . TYR A 1 96 ? 1.787 12.984 2.028 1.00 93.38 96 TYR A CA 1
ATOM 713 C C . TYR A 1 96 ? 0.931 12.960 0.767 1.00 93.38 96 TYR A C 1
ATOM 715 O O . TYR A 1 96 ? -0.157 13.536 0.724 1.00 93.38 96 TYR A O 1
ATOM 723 N N . ALA A 1 97 ? 1.424 12.270 -0.259 1.00 91.81 97 ALA A N 1
ATOM 724 C CA . ALA A 1 97 ? 0.741 12.185 -1.538 1.00 91.81 97 ALA A CA 1
ATOM 725 C C . ALA A 1 97 ? -0.427 11.197 -1.461 1.00 91.81 97 ALA A C 1
ATOM 727 O O . ALA A 1 97 ? -0.284 10.101 -0.914 1.00 91.81 97 ALA A O 1
ATOM 728 N N . TYR A 1 98 ? -1.553 11.551 -2.075 1.00 92.88 98 TYR A N 1
ATOM 729 C CA . TYR A 1 98 ? -2.548 10.567 -2.487 1.00 92.88 98 TYR A CA 1
ATOM 730 C C . TYR A 1 98 ? -2.196 10.053 -3.876 1.00 92.88 98 TYR A C 1
ATOM 732 O O . TYR A 1 98 ? -1.723 10.811 -4.722 1.00 92.88 98 TYR A O 1
ATOM 740 N N . GLY A 1 99 ? -2.384 8.756 -4.101 1.00 93.56 99 GLY A N 1
ATOM 741 C CA . GLY A 1 99 ? -1.993 8.172 -5.372 1.00 93.56 99 GLY A CA 1
ATOM 742 C C . GLY A 1 99 ? -2.580 6.805 -5.658 1.00 93.56 99 GLY A C 1
ATOM 743 O O . GLY A 1 99 ? -3.129 6.118 -4.793 1.00 93.56 99 GLY A O 1
ATOM 744 N N . THR A 1 100 ? -2.432 6.391 -6.911 1.00 93.94 100 THR A N 1
ATOM 745 C CA . THR A 1 100 ? -2.857 5.068 -7.365 1.00 93.94 100 THR A CA 1
ATOM 746 C C . THR A 1 100 ? -1.804 4.022 -6.984 1.00 93.94 100 THR A C 1
ATOM 748 O O . THR A 1 100 ? -0.638 4.146 -7.369 1.00 93.94 100 THR A O 1
ATOM 751 N N . ILE A 1 101 ? -2.217 2.980 -6.255 1.00 95.94 101 ILE A N 1
ATOM 752 C CA . ILE A 1 101 ? -1.356 1.867 -5.830 1.00 95.94 101 ILE A CA 1
ATOM 753 C C . ILE A 1 101 ? -1.703 0.619 -6.638 1.00 95.94 101 ILE A C 1
ATOM 755 O O . ILE A 1 101 ? -2.814 0.099 -6.568 1.00 95.94 101 ILE A O 1
ATOM 759 N N . LEU A 1 102 ? -0.742 0.121 -7.406 1.00 94.94 102 LEU A N 1
ATOM 760 C CA . LEU A 1 102 ? -0.889 -1.135 -8.129 1.00 94.94 102 LEU A CA 1
ATOM 761 C C . LEU A 1 102 ? -0.446 -2.303 -7.255 1.00 94.94 102 LEU A C 1
ATOM 763 O O . LEU A 1 102 ? 0.546 -2.201 -6.547 1.00 94.94 102 LEU A O 1
ATOM 767 N N . THR A 1 103 ? -1.125 -3.433 -7.371 1.00 96.00 103 THR A N 1
ATOM 768 C CA . THR A 1 103 ? -0.764 -4.675 -6.693 1.00 96.00 103 THR A CA 1
ATOM 769 C C . THR A 1 103 ? -0.526 -5.781 -7.713 1.00 96.00 103 THR A C 1
ATOM 771 O O . THR A 1 103 ? -1.341 -5.977 -8.618 1.00 96.00 103 THR A O 1
ATOM 774 N N . GLY A 1 104 ? 0.554 -6.536 -7.530 1.00 93.69 104 GLY A N 1
ATOM 775 C CA . GLY A 1 104 ? 0.827 -7.765 -8.271 1.00 93.69 104 GLY A CA 1
ATOM 776 C C . GLY A 1 104 ? 1.702 -8.735 -7.485 1.00 93.69 104 GLY A C 1
ATOM 777 O O . GLY A 1 104 ? 2.412 -8.335 -6.570 1.00 93.69 104 GLY A O 1
ATOM 778 N N . ASP A 1 105 ? 1.693 -10.016 -7.849 1.00 94.50 105 ASP A N 1
ATOM 779 C CA . ASP A 1 105 ? 2.514 -11.054 -7.194 1.00 94.50 105 ASP A CA 1
ATOM 780 C C . ASP A 1 105 ? 3.944 -11.120 -7.759 1.00 94.50 105 ASP A C 1
ATOM 782 O O . ASP A 1 105 ? 4.615 -12.154 -7.743 1.00 94.50 105 ASP A O 1
ATOM 786 N N . ARG A 1 106 ? 4.439 -9.991 -8.277 1.00 90.12 106 ARG A N 1
ATOM 787 C CA . ARG A 1 106 ? 5.781 -9.862 -8.844 1.00 90.12 106 ARG A CA 1
ATOM 788 C C . ARG A 1 106 ? 6.447 -8.585 -8.367 1.00 90.12 106 ARG A C 1
ATOM 790 O O . ARG A 1 106 ? 5.890 -7.500 -8.497 1.00 90.12 106 ARG A O 1
ATOM 797 N N . PHE A 1 107 ? 7.685 -8.722 -7.904 1.00 92.56 107 PHE A N 1
ATOM 798 C CA . PHE A 1 107 ? 8.546 -7.580 -7.632 1.00 92.56 107 PHE A CA 1
ATOM 799 C C . PHE A 1 107 ? 8.931 -6.894 -8.955 1.00 92.56 107 PHE A C 1
ATOM 801 O O . PHE A 1 107 ? 9.460 -7.539 -9.865 1.00 92.56 107 PHE A O 1
ATOM 808 N N . VAL A 1 108 ? 8.642 -5.597 -9.090 1.00 92.50 108 VAL A N 1
ATOM 809 C CA . VAL A 1 108 ? 8.898 -4.844 -10.327 1.00 92.50 108 VAL A CA 1
ATOM 810 C C . VAL A 1 108 ? 10.340 -4.339 -10.342 1.00 92.50 108 VAL A C 1
ATOM 812 O O . VAL A 1 108 ? 10.649 -3.282 -9.806 1.00 92.50 108 VAL A O 1
ATOM 815 N N . ALA A 1 109 ? 11.213 -5.090 -11.013 1.00 92.56 109 ALA A N 1
ATOM 816 C CA . ALA A 1 109 ? 12.641 -4.784 -11.152 1.00 92.56 109 ALA A CA 1
ATOM 817 C C . ALA A 1 109 ? 13.081 -4.523 -12.609 1.00 92.56 109 ALA A C 1
ATOM 819 O O . ALA A 1 109 ? 14.221 -4.772 -12.983 1.00 92.56 109 ALA A O 1
ATOM 820 N N . ALA A 1 110 ? 12.169 -4.044 -13.461 1.00 90.94 110 ALA A N 1
ATOM 821 C CA . ALA A 1 110 ? 12.466 -3.724 -14.859 1.00 90.94 110 ALA A CA 1
ATOM 822 C C . ALA A 1 110 ? 11.911 -2.345 -15.222 1.00 90.94 110 ALA A C 1
ATOM 824 O O . ALA A 1 110 ? 10.725 -2.069 -15.004 1.00 90.94 110 ALA A O 1
ATOM 825 N N . LYS A 1 111 ? 12.764 -1.487 -15.794 1.00 91.50 111 LYS A N 1
ATOM 826 C CA . LYS A 1 111 ? 12.421 -0.100 -16.137 1.00 91.50 111 LYS A CA 1
ATOM 827 C C . LYS A 1 111 ? 11.269 -0.047 -17.139 1.00 91.50 111 LYS A C 1
ATOM 829 O O . LYS A 1 111 ? 10.339 0.734 -16.972 1.00 91.50 111 LYS A O 1
ATOM 834 N N . GLU A 1 112 ? 11.295 -0.915 -18.142 1.00 91.25 112 GLU A N 1
ATOM 835 C CA . GLU A 1 112 ? 10.285 -1.006 -19.198 1.00 91.25 112 GLU A CA 1
ATOM 836 C C . GLU A 1 112 ? 8.924 -1.368 -18.603 1.00 91.25 112 GLU A C 1
ATOM 838 O O . GLU A 1 112 ? 7.899 -0.789 -18.967 1.00 91.25 1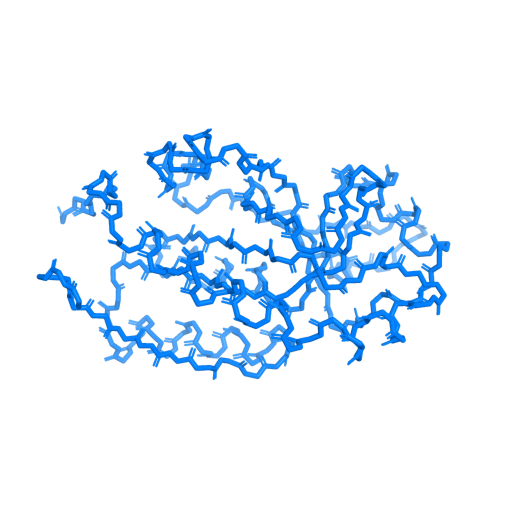12 GLU A O 1
ATOM 843 N N . LYS A 1 113 ? 8.914 -2.295 -17.633 1.00 90.00 113 LYS A N 1
ATOM 844 C CA . LYS A 1 113 ? 7.690 -2.676 -16.930 1.00 90.00 113 LYS A CA 1
ATOM 845 C C . LYS A 1 113 ? 7.162 -1.522 -16.082 1.00 90.00 113 LYS A C 1
ATOM 847 O O . LYS A 1 113 ? 5.964 -1.258 -16.154 1.00 90.00 113 LYS A O 1
ATOM 852 N N . ARG A 1 114 ? 8.017 -0.822 -15.326 1.00 93.31 114 ARG A N 1
ATOM 853 C CA . ARG A 1 114 ? 7.618 0.376 -14.566 1.00 93.31 114 ARG A CA 1
ATOM 854 C C . ARG A 1 114 ? 7.016 1.433 -15.487 1.00 93.31 114 ARG A C 1
ATOM 856 O O . ARG A 1 114 ? 5.918 1.912 -15.225 1.00 93.31 114 ARG A O 1
ATOM 863 N N . ASP A 1 115 ? 7.703 1.773 -16.573 1.00 92.56 115 ASP A N 1
ATOM 864 C CA . ASP A 1 115 ? 7.268 2.823 -17.496 1.00 92.56 115 ASP A CA 1
ATOM 865 C C . ASP A 1 115 ? 5.934 2.454 -18.170 1.00 92.56 115 ASP A C 1
ATOM 867 O O . ASP A 1 115 ? 5.053 3.305 -18.319 1.00 92.56 115 ASP A O 1
ATOM 871 N N . TRP A 1 116 ? 5.736 1.172 -18.502 1.00 90.69 116 TRP A N 1
ATOM 872 C CA . TRP A 1 116 ? 4.452 0.657 -18.981 1.00 90.69 116 TRP A CA 1
ATOM 873 C C . TRP A 1 116 ? 3.343 0.782 -17.930 1.00 90.69 116 TRP A C 1
ATOM 875 O O . TRP A 1 116 ? 2.257 1.262 -18.256 1.00 90.69 116 TRP A O 1
ATOM 885 N N . LEU A 1 117 ? 3.606 0.396 -16.674 1.00 91.06 117 LEU A N 1
ATOM 886 C CA . LEU A 1 117 ? 2.647 0.520 -15.567 1.00 91.06 117 LEU A CA 1
ATOM 887 C C . LEU A 1 117 ? 2.259 1.987 -15.343 1.00 91.06 117 LEU A C 1
ATOM 889 O O . LEU A 1 117 ? 1.074 2.300 -15.231 1.00 91.06 117 LEU A O 1
ATOM 893 N N . ARG A 1 118 ? 3.245 2.894 -15.356 1.00 93.06 118 ARG A N 1
ATOM 894 C CA . ARG A 1 118 ? 3.026 4.339 -15.238 1.00 93.06 118 ARG A CA 1
ATOM 895 C C . ARG A 1 118 ? 2.124 4.847 -16.352 1.00 93.06 118 ARG A C 1
ATOM 897 O O . ARG A 1 118 ? 1.118 5.486 -16.077 1.00 93.06 118 ARG A O 1
ATOM 904 N N . LYS A 1 119 ? 2.468 4.543 -17.608 1.00 91.19 119 LYS A N 1
ATOM 905 C CA . LYS A 1 119 ? 1.719 5.014 -18.779 1.00 91.19 119 LYS A CA 1
ATOM 906 C C . LYS A 1 119 ? 0.296 4.460 -18.811 1.00 91.19 119 LYS A C 1
ATOM 908 O O . LYS A 1 119 ? -0.614 5.176 -19.209 1.00 91.19 119 LYS A O 1
ATOM 913 N N . LYS A 1 120 ? 0.110 3.192 -18.436 1.00 87.31 120 LYS A N 1
ATOM 914 C CA . LYS A 1 120 ? -1.193 2.528 -18.530 1.00 87.31 120 LYS A CA 1
ATOM 915 C C . LYS A 1 120 ? -2.147 2.933 -17.404 1.00 87.31 120 LYS A C 1
ATOM 917 O O . LYS A 1 120 ? -3.341 3.036 -17.659 1.00 87.31 120 LYS A O 1
ATOM 922 N N . PHE A 1 121 ? -1.644 3.147 -16.187 1.00 88.81 121 PHE A N 1
ATOM 923 C CA . PHE A 1 121 ? -2.495 3.317 -15.000 1.00 88.81 121 PHE A CA 1
ATOM 924 C C . PHE A 1 121 ? -2.376 4.668 -14.307 1.00 88.81 121 PHE A C 1
ATOM 926 O O . PHE A 1 121 ? -3.092 4.895 -13.332 1.00 88.81 121 PHE A O 1
ATOM 933 N N . SER A 1 122 ? -1.460 5.532 -14.755 1.00 92.31 122 SER A N 1
ATOM 934 C CA . SER A 1 122 ? -1.086 6.754 -14.032 1.00 92.31 122 SER A CA 1
ATOM 935 C C . SER A 1 122 ? -0.760 6.450 -12.565 1.00 92.31 122 SER A C 1
ATOM 937 O O . SER A 1 122 ? -1.195 7.138 -11.647 1.00 92.31 122 SER A O 1
ATOM 939 N N . ALA A 1 123 ? -0.061 5.333 -12.345 1.00 93.50 123 ALA A N 1
ATOM 940 C CA . ALA A 1 123 ? 0.202 4.806 -11.017 1.00 93.50 123 AL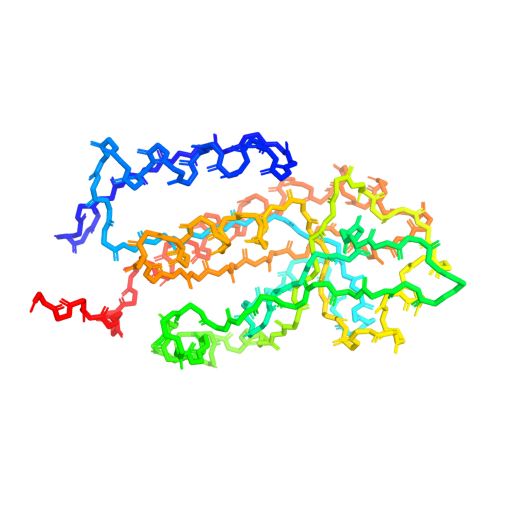A A CA 1
ATOM 941 C C . ALA A 1 123 ? 1.328 5.551 -10.303 1.00 93.50 123 ALA A C 1
ATOM 943 O O . ALA A 1 123 ? 2.328 5.919 -10.918 1.00 93.50 123 ALA A O 1
ATOM 944 N N . SER A 1 124 ? 1.181 5.682 -8.987 1.00 97.06 124 SER A N 1
ATOM 945 C CA . SER A 1 124 ? 2.177 6.286 -8.105 1.00 97.06 124 SER A CA 1
ATOM 946 C C . SER A 1 124 ? 3.138 5.234 -7.563 1.00 97.06 124 SER A C 1
ATOM 948 O O . SER A 1 124 ? 4.353 5.413 -7.609 1.00 97.06 124 SER A O 1
ATOM 950 N N . ALA A 1 125 ? 2.606 4.100 -7.101 1.00 9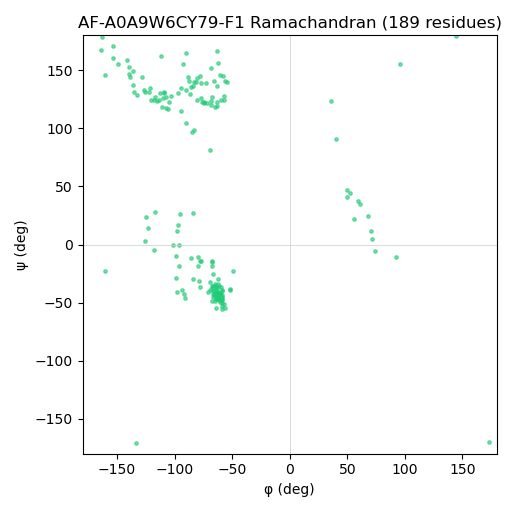7.69 125 ALA A N 1
ATOM 951 C CA . ALA A 1 125 ? 3.385 3.056 -6.444 1.00 97.69 125 ALA A CA 1
ATOM 952 C C . ALA A 1 125 ? 2.921 1.648 -6.845 1.00 97.69 125 ALA A C 1
ATOM 954 O O . ALA A 1 125 ? 1.784 1.462 -7.284 1.00 97.69 125 ALA A O 1
ATOM 955 N N . VAL A 1 126 ? 3.797 0.655 -6.673 1.00 97.00 126 VAL A N 1
ATOM 956 C CA . VAL A 1 126 ? 3.482 -0.768 -6.860 1.00 97.00 126 VAL A CA 1
ATOM 957 C C . VAL A 1 126 ? 3.862 -1.591 -5.629 1.00 97.00 126 VAL A C 1
ATOM 959 O O . VAL A 1 126 ? 4.956 -1.447 -5.087 1.00 97.00 126 VAL A O 1
ATOM 962 N N . ASP A 1 127 ? 2.951 -2.450 -5.185 1.00 97.44 127 ASP A N 1
ATOM 963 C CA . ASP A 1 127 ? 3.101 -3.345 -4.043 1.00 97.44 127 ASP A CA 1
ATOM 964 C C . ASP A 1 127 ? 2.638 -4.778 -4.373 1.00 97.44 127 ASP A C 1
ATOM 966 O O . ASP A 1 127 ? 2.352 -5.120 -5.522 1.00 97.44 127 ASP A O 1
ATOM 970 N N . MET A 1 128 ? 2.564 -5.626 -3.344 1.00 96.94 128 MET A N 1
ATOM 971 C CA . MET A 1 128 ? 2.149 -7.026 -3.467 1.00 96.94 128 MET A CA 1
ATOM 972 C C . MET A 1 128 ? 0.970 -7.395 -2.553 1.00 96.94 128 MET A C 1
ATOM 974 O O . MET A 1 128 ? 0.834 -8.558 -2.178 1.00 96.94 128 MET A O 1
ATOM 978 N N . GLY A 1 129 ? 0.135 -6.436 -2.125 1.00 96.44 129 GLY A N 1
ATOM 979 C CA . GLY A 1 129 ? -0.944 -6.770 -1.188 1.00 96.44 129 GLY A CA 1
ATOM 980 C C . GLY A 1 129 ? -2.123 -5.809 -1.063 1.00 96.44 129 GLY A C 1
ATOM 981 O O . GLY A 1 129 ? -3.187 -6.273 -0.657 1.00 96.44 129 GLY A O 1
ATOM 982 N N . ALA A 1 130 ? -1.995 -4.520 -1.399 1.00 96.19 130 ALA A N 1
ATOM 983 C CA . ALA A 1 130 ? -3.046 -3.529 -1.131 1.00 96.19 130 ALA A CA 1
ATOM 984 C C . ALA A 1 130 ? -4.402 -3.916 -1.744 1.00 96.19 130 ALA A C 1
ATOM 986 O O . ALA A 1 130 ? -5.388 -4.049 -1.021 1.00 96.19 130 ALA A O 1
ATOM 987 N N . ALA A 1 131 ? -4.441 -4.184 -3.050 1.00 94.44 131 ALA A N 1
ATOM 988 C CA . ALA A 1 131 ? -5.685 -4.515 -3.740 1.00 94.44 131 ALA A CA 1
ATOM 989 C C . ALA A 1 131 ? -6.304 -5.836 -3.247 1.00 94.44 131 ALA A C 1
ATOM 991 O O . ALA A 1 131 ? -7.520 -5.943 -3.134 1.00 94.44 131 ALA A O 1
ATOM 992 N N . ALA A 1 132 ? -5.486 -6.823 -2.872 1.00 95.88 132 ALA A N 1
ATOM 993 C CA . ALA A 1 132 ? -5.986 -8.090 -2.332 1.00 95.88 132 ALA A CA 1
ATOM 994 C C . ALA A 1 132 ? -6.678 -7.905 -0.969 1.00 95.88 132 ALA A C 1
ATOM 996 O O . ALA A 1 132 ? -7.726 -8.492 -0.709 1.00 95.88 132 ALA A O 1
ATOM 997 N N . ILE A 1 133 ? -6.123 -7.047 -0.107 1.00 96.88 133 ILE A N 1
ATOM 998 C CA . ILE A 1 133 ? -6.775 -6.660 1.151 1.00 96.88 133 ILE A CA 1
ATOM 999 C C . ILE A 1 133 ? -8.057 -5.882 0.853 1.00 96.88 133 ILE A C 1
ATOM 1001 O O . ILE A 1 133 ? -9.073 -6.129 1.502 1.00 96.88 133 ILE A O 1
ATOM 1005 N N . GLN A 1 134 ? -8.024 -4.954 -0.110 1.00 94.69 134 GLN A N 1
ATOM 1006 C CA . GLN A 1 134 ? -9.188 -4.140 -0.455 1.00 94.69 134 GLN A CA 1
ATOM 1007 C C . GLN A 1 134 ? -10.363 -5.001 -0.921 1.00 94.69 134 GLN A C 1
ATOM 1009 O O . GLN A 1 134 ? -11.488 -4.776 -0.486 1.00 94.69 134 GLN A O 1
ATOM 1014 N N . GLU A 1 135 ? -10.109 -6.008 -1.751 1.00 93.94 135 GLU A N 1
ATOM 1015 C CA . GLU A 1 135 ? -11.141 -6.922 -2.240 1.00 93.94 135 GLU A CA 1
ATOM 1016 C C . GLU A 1 135 ? -11.841 -7.663 -1.090 1.00 93.94 135 GLU A C 1
ATOM 1018 O O . GLU A 1 135 ? -13.070 -7.681 -1.015 1.00 93.94 135 GLU A O 1
ATOM 1023 N N . VAL A 1 136 ? -11.073 -8.169 -0.121 1.00 96.31 136 VAL A N 1
ATOM 1024 C CA . VAL A 1 136 ? -11.628 -8.776 1.099 1.00 96.31 136 VAL A CA 1
ATOM 1025 C C . VAL A 1 136 ? -12.417 -7.755 1.923 1.00 96.31 136 VAL A C 1
ATOM 1027 O O . VAL A 1 136 ? -13.504 -8.054 2.419 1.00 96.31 136 VAL A O 1
ATOM 1030 N N . CYS A 1 137 ? -11.904 -6.533 2.062 1.00 94.62 137 CYS A N 1
ATOM 1031 C CA . CYS A 1 137 ? -12.570 -5.459 2.798 1.00 94.62 137 CYS A CA 1
ATOM 1032 C C . CYS A 1 137 ? -13.920 -5.080 2.172 1.00 94.62 137 CYS A C 1
ATOM 1034 O O . CYS A 1 137 ? -14.899 -4.919 2.900 1.00 94.62 137 CYS A O 1
ATOM 1036 N N . ILE A 1 138 ? -14.000 -5.014 0.838 1.00 92.44 138 ILE A N 1
ATOM 1037 C CA . ILE A 1 138 ? -15.247 -4.792 0.093 1.00 92.44 138 ILE A CA 1
ATOM 1038 C C . ILE A 1 138 ? -16.248 -5.913 0.389 1.00 92.44 138 ILE A C 1
ATOM 1040 O O . ILE A 1 138 ? -17.382 -5.623 0.766 1.00 92.44 138 ILE A O 1
ATOM 1044 N N . GLN A 1 139 ? -15.825 -7.178 0.292 1.00 93.50 139 GLN A N 1
ATOM 1045 C CA . GLN A 1 139 ? -16.698 -8.336 0.534 1.00 93.50 139 GLN A CA 1
ATOM 1046 C C . GLN A 1 139 ? -17.237 -8.400 1.972 1.00 93.50 139 GLN A C 1
ATOM 1048 O O . GLN A 1 139 ? -18.343 -8.883 2.193 1.00 93.50 139 GLN A O 1
ATOM 1053 N N . ASN A 1 140 ? -16.482 -7.887 2.947 1.00 95.06 140 ASN A N 1
ATOM 1054 C CA . ASN A 1 140 ? -16.885 -7.862 4.357 1.00 95.06 140 ASN A CA 1
ATOM 1055 C C . ASN A 1 140 ? -17.517 -6.523 4.792 1.00 95.06 140 ASN A C 1
ATOM 1057 O O . ASN A 1 140 ? -17.878 -6.367 5.960 1.00 95.06 140 ASN A O 1
ATOM 1061 N N . GLY A 1 141 ? -17.628 -5.534 3.898 1.00 92.38 141 GLY A N 1
ATOM 1062 C CA . GLY A 1 141 ? -18.132 -4.200 4.233 1.00 92.38 141 GLY A CA 1
ATOM 1063 C C . GLY A 1 141 ? -17.294 -3.466 5.293 1.00 92.38 141 GLY A C 1
ATOM 1064 O O . GLY A 1 141 ? -17.842 -2.751 6.136 1.00 92.38 141 G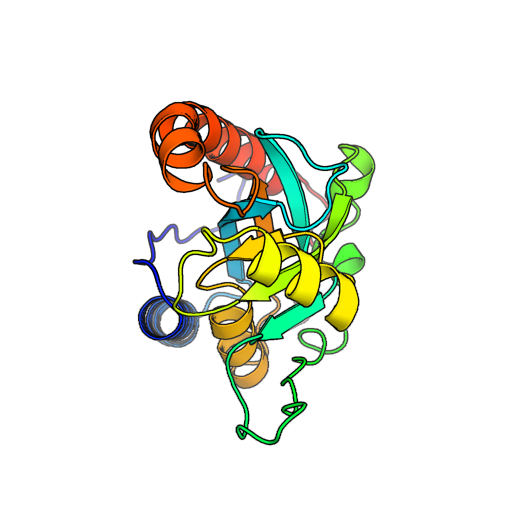LY A O 1
ATOM 1065 N N . ILE A 1 142 ? -15.974 -3.672 5.285 1.00 92.19 142 ILE A N 1
ATOM 1066 C CA . ILE A 1 142 ? -15.026 -3.092 6.245 1.00 92.19 142 ILE A CA 1
ATOM 1067 C C . ILE A 1 142 ? -14.258 -1.957 5.557 1.00 92.19 142 ILE A C 1
ATOM 1069 O O . ILE A 1 142 ? -13.592 -2.219 4.563 1.00 92.19 142 ILE A O 1
ATOM 1073 N N . PRO A 1 143 ? -14.285 -0.714 6.068 1.00 90.62 143 PRO A N 1
ATOM 1074 C CA . PRO A 1 143 ? -13.428 0.362 5.576 1.00 90.62 143 PRO A CA 1
ATOM 1075 C C . PRO A 1 143 ? -11.942 -0.005 5.637 1.00 90.62 143 PRO A C 1
ATOM 1077 O O . PRO A 1 143 ? -11.474 -0.571 6.634 1.00 90.62 143 PRO A O 1
ATOM 1080 N N . CYS A 1 144 ? -11.174 0.380 4.616 1.00 91.88 144 CYS A N 1
ATOM 1081 C CA . CYS A 1 144 ? -9.733 0.169 4.614 1.00 91.88 144 CYS A CA 1
ATOM 1082 C C . CYS A 1 144 ? -8.933 1.339 4.043 1.00 91.88 144 CYS A C 1
ATOM 1084 O O . CYS A 1 144 ? -9.421 2.076 3.192 1.00 91.88 144 CYS A O 1
ATOM 1086 N N . LEU A 1 145 ? -7.688 1.475 4.503 1.00 92.81 145 LEU A N 1
ATOM 1087 C CA . LEU A 1 145 ? -6.732 2.479 4.034 1.00 92.81 145 LEU A CA 1
ATOM 1088 C C . LEU A 1 145 ? -5.355 1.840 3.831 1.00 92.81 145 LEU A C 1
ATOM 1090 O O . LEU A 1 145 ? -4.891 1.080 4.689 1.00 92.81 145 LEU A O 1
ATOM 1094 N N . PHE A 1 146 ? -4.682 2.175 2.731 1.00 94.94 146 PHE A N 1
ATOM 1095 C CA . PHE A 1 146 ? -3.333 1.697 2.442 1.00 94.94 146 PHE A CA 1
ATOM 1096 C C . PHE A 1 146 ? -2.344 2.850 2.493 1.00 94.94 146 PHE A C 1
ATOM 1098 O O . PHE A 1 146 ? -2.544 3.892 1.878 1.00 94.94 146 PHE A O 1
ATOM 1105 N N . ILE A 1 147 ? -1.256 2.638 3.221 1.00 95.81 147 ILE A N 1
ATOM 1106 C CA . ILE A 1 147 ? -0.142 3.568 3.323 1.00 95.81 147 ILE A CA 1
ATOM 1107 C C . ILE A 1 147 ? 1.089 2.818 2.828 1.00 95.81 147 ILE A C 1
ATOM 1109 O O . ILE A 1 147 ? 1.398 1.713 3.295 1.00 95.81 147 ILE A O 1
ATOM 1113 N N . ARG A 1 148 ? 1.768 3.384 1.837 1.00 97.12 148 ARG A N 1
ATOM 1114 C CA . ARG A 1 148 ? 2.964 2.804 1.243 1.00 97.12 148 ARG A CA 1
ATOM 1115 C C . ARG A 1 148 ? 4.129 3.753 1.352 1.00 97.12 148 ARG A C 1
ATOM 1117 O O . ARG A 1 148 ? 4.012 4.930 1.036 1.00 97.12 148 ARG A O 1
ATOM 1124 N N . ILE A 1 149 ? 5.244 3.213 1.815 1.00 97.38 149 ILE A N 1
ATOM 1125 C CA . ILE A 1 149 ? 6.495 3.946 1.933 1.00 97.38 149 ILE A CA 1
ATOM 1126 C C . ILE A 1 149 ? 7.406 3.426 0.840 1.00 97.38 149 ILE A C 1
ATOM 1128 O O . ILE A 1 149 ? 7.594 2.215 0.705 1.00 97.38 149 ILE A O 1
ATOM 1132 N N . ILE A 1 150 ? 7.930 4.343 0.041 1.00 97.62 150 ILE A N 1
ATOM 1133 C CA . ILE A 1 150 ? 8.748 3.988 -1.107 1.00 97.62 150 ILE A CA 1
ATOM 1134 C C . ILE A 1 150 ? 10.075 3.400 -0.627 1.00 97.62 150 ILE A C 1
ATOM 1136 O O . ILE A 1 150 ? 10.833 4.060 0.083 1.00 97.62 150 ILE A O 1
ATOM 1140 N N . SER A 1 151 ? 10.347 2.157 -1.017 1.00 95.88 151 SER A N 1
ATOM 1141 C CA . SER A 1 151 ? 11.590 1.439 -0.713 1.00 95.88 151 SER A CA 1
ATOM 1142 C C . SER A 1 151 ? 12.592 1.461 -1.860 1.00 95.88 151 SER A C 1
ATOM 1144 O O . SER A 1 151 ? 13.799 1.399 -1.641 1.00 95.88 151 SER A O 1
ATOM 1146 N N . ASP A 1 152 ? 12.103 1.555 -3.088 1.00 96.00 152 ASP A N 1
ATOM 1147 C CA . ASP A 1 152 ? 12.899 1.453 -4.302 1.00 96.00 152 ASP A CA 1
ATOM 1148 C C . ASP A 1 152 ? 12.227 2.215 -5.452 1.00 96.00 152 ASP A C 1
ATOM 1150 O O . ASP A 1 152 ? 11.088 2.664 -5.337 1.00 96.00 152 ASP A O 1
ATOM 1154 N N . LYS A 1 153 ? 12.936 2.374 -6.574 1.00 93.69 153 LYS A N 1
ATOM 1155 C CA . LYS A 1 153 ? 12.474 3.149 -7.740 1.00 93.69 153 LYS A CA 1
ATOM 1156 C C . LYS A 1 153 ? 11.838 2.310 -8.856 1.00 93.69 153 LYS A C 1
ATOM 1158 O O . LYS A 1 153 ? 11.794 2.794 -9.989 1.00 93.69 153 LYS A O 1
ATOM 1163 N N . ALA A 1 154 ? 11.436 1.066 -8.562 1.00 77.94 154 ALA A N 1
ATOM 1164 C CA . ALA A 1 154 ? 10.874 0.086 -9.497 1.00 77.94 154 ALA A CA 1
ATOM 1165 C C . ALA A 1 154 ? 11.586 0.084 -10.870 1.00 77.94 154 ALA A C 1
ATOM 1167 O O . ALA A 1 154 ? 11.266 0.826 -11.793 1.00 77.94 154 ALA A O 1
ATOM 1168 N N . GLY A 1 155 ? 12.619 -0.727 -11.035 1.00 84.94 155 GLY A N 1
ATOM 1169 C CA . GLY A 1 155 ? 13.513 -0.644 -12.189 1.00 84.94 155 GLY A CA 1
ATOM 1170 C C . GLY A 1 155 ? 14.697 -1.582 -12.037 1.00 84.94 155 GLY A C 1
ATOM 1171 O O . GLY A 1 155 ? 14.704 -2.391 -11.114 1.00 84.94 155 GLY A O 1
ATOM 1172 N N . SER A 1 156 ? 15.691 -1.465 -12.917 1.00 79.56 156 SER A N 1
ATOM 1173 C CA . SER A 1 156 ? 16.863 -2.356 -12.933 1.00 79.56 156 SER A CA 1
ATOM 1174 C C . SER A 1 156 ? 17.546 -2.475 -11.568 1.00 79.56 156 SER A C 1
ATOM 1176 O O . SER A 1 156 ? 17.898 -3.574 -11.154 1.00 79.56 156 SER A O 1
ATOM 1178 N N . ASP A 1 157 ? 17.627 -1.368 -10.829 1.00 84.06 157 ASP A N 1
ATOM 1179 C CA . ASP A 1 157 ? 18.360 -1.296 -9.558 1.00 84.06 157 ASP A CA 1
ATOM 1180 C C . ASP A 1 157 ? 17.430 -1.446 -8.341 1.00 84.06 157 ASP A C 1
ATOM 1182 O O . ASP A 1 157 ? 17.813 -1.175 -7.203 1.00 84.06 157 ASP A O 1
ATOM 1186 N N . ALA A 1 158 ? 16.169 -1.845 -8.558 1.00 84.19 158 ALA A N 1
ATOM 1187 C CA . ALA A 1 158 ? 15.167 -1.892 -7.494 1.00 84.19 158 ALA A CA 1
ATOM 1188 C C . ALA A 1 158 ? 15.548 -2.854 -6.369 1.00 84.19 158 ALA A C 1
ATOM 1190 O O . ALA A 1 158 ? 15.283 -2.560 -5.205 1.00 84.19 158 ALA A O 1
ATOM 1191 N N . ARG A 1 159 ? 16.191 -3.981 -6.702 1.00 87.38 159 ARG A N 1
ATOM 1192 C CA . ARG A 1 159 ? 16.619 -4.955 -5.695 1.00 87.38 159 ARG A CA 1
ATOM 1193 C C . ARG A 1 159 ? 17.680 -4.369 -4.764 1.00 87.38 159 ARG A C 1
ATOM 1195 O O . ARG A 1 159 ? 17.511 -4.425 -3.551 1.00 87.38 159 ARG A O 1
ATOM 1202 N N . ASP A 1 160 ? 18.706 -3.745 -5.331 1.00 84.50 160 ASP A N 1
ATOM 1203 C CA . ASP A 1 160 ? 19.790 -3.124 -4.569 1.00 84.50 160 ASP A CA 1
ATOM 1204 C C . ASP A 1 160 ? 19.289 -1.963 -3.707 1.00 84.50 160 ASP A C 1
ATOM 1206 O O . ASP A 1 160 ? 19.671 -1.838 -2.542 1.00 84.50 160 ASP A O 1
ATOM 1210 N N . HIS A 1 161 ? 18.415 -1.114 -4.257 1.00 86.44 161 HIS A N 1
ATOM 1211 C CA . HIS A 1 161 ? 17.797 -0.028 -3.498 1.00 86.44 161 HIS A CA 1
ATOM 1212 C C . HIS A 1 161 ? 16.965 -0.552 -2.332 1.00 86.44 161 HIS A C 1
ATOM 1214 O O . HIS A 1 161 ? 17.111 -0.046 -1.221 1.00 86.44 161 HIS A O 1
ATOM 1220 N N . PHE A 1 162 ? 16.147 -1.581 -2.568 1.00 86.56 162 PHE A N 1
ATOM 1221 C CA . PHE A 1 162 ? 15.354 -2.217 -1.524 1.00 86.56 162 PHE A CA 1
ATOM 1222 C C . PHE A 1 162 ? 16.240 -2.776 -0.407 1.00 86.56 162 PHE A C 1
ATOM 1224 O O . PHE A 1 162 ? 16.014 -2.471 0.763 1.00 86.56 162 PHE A O 1
ATOM 1231 N N . ASP A 1 163 ? 17.274 -3.548 -0.750 1.00 88.69 163 ASP A N 1
ATOM 1232 C CA . ASP A 1 163 ? 18.149 -4.182 0.241 1.00 88.69 163 ASP A CA 1
ATOM 1233 C C . ASP A 1 163 ? 18.895 -3.139 1.101 1.00 88.69 163 ASP A C 1
ATOM 1235 O O . ASP A 1 163 ? 19.075 -3.343 2.303 1.00 88.69 163 ASP A O 1
ATOM 1239 N N . ARG A 1 164 ? 19.258 -1.978 0.532 1.00 89.44 164 ARG A N 1
ATOM 1240 C CA . ARG A 1 164 ? 19.904 -0.873 1.270 1.00 89.44 164 ARG A CA 1
ATOM 1241 C C . ARG A 1 164 ? 18.931 -0.027 2.094 1.00 89.44 164 ARG A C 1
ATOM 1243 O O . ARG A 1 164 ? 19.332 0.528 3.116 1.00 89.44 164 ARG A O 1
ATOM 1250 N N . SER A 1 165 ? 17.682 0.116 1.656 1.00 90.25 165 SER A N 1
ATOM 1251 C CA . SER A 1 165 ? 16.706 1.020 2.278 1.00 90.25 165 SER A CA 1
ATOM 1252 C C . SER A 1 165 ? 15.775 0.333 3.276 1.00 90.25 165 SER A C 1
ATOM 1254 O O . SER A 1 165 ? 15.186 1.010 4.118 1.00 90.25 165 SER A O 1
ATOM 1256 N N . ALA A 1 166 ? 15.641 -0.998 3.234 1.00 86.88 166 ALA A N 1
ATOM 1257 C CA . ALA A 1 166 ? 14.619 -1.724 3.990 1.00 86.88 166 ALA A CA 1
ATOM 1258 C C . ALA A 1 166 ? 14.604 -1.368 5.485 1.00 86.88 166 ALA A C 1
ATOM 1260 O O . ALA A 1 166 ? 13.535 -1.219 6.079 1.00 86.88 166 ALA A O 1
ATOM 1261 N N . GLN A 1 167 ? 15.779 -1.187 6.096 1.00 90.44 167 GLN A N 1
ATOM 1262 C CA . GLN A 1 167 ? 15.881 -0.820 7.507 1.00 90.44 167 GLN A CA 1
ATOM 1263 C C . GLN A 1 167 ? 15.359 0.599 7.785 1.00 90.44 167 GLN A C 1
ATOM 1265 O O . GLN A 1 167 ? 14.563 0.783 8.708 1.00 90.44 167 GLN A O 1
ATOM 1270 N N . SER A 1 168 ? 15.772 1.602 7.004 1.00 90.25 168 SER A N 1
ATOM 1271 C CA . SER A 1 168 ? 15.341 2.993 7.204 1.00 90.25 168 SER A CA 1
ATOM 1272 C C . SER A 1 168 ? 13.848 3.164 6.918 1.00 90.25 168 SER A C 1
ATOM 1274 O O . SER A 1 168 ? 13.132 3.802 7.691 1.00 90.25 168 SER A O 1
ATOM 1276 N N . VAL A 1 169 ? 13.351 2.507 5.871 1.00 91.69 169 VAL A N 1
ATOM 1277 C CA . VAL A 1 169 ? 11.930 2.478 5.504 1.00 91.69 169 VAL A CA 1
ATOM 1278 C C . VAL A 1 169 ? 11.102 1.779 6.590 1.00 91.69 169 VAL A C 1
ATOM 1280 O O . VAL A 1 169 ? 10.000 2.227 6.912 1.00 91.69 169 VAL A O 1
ATOM 1283 N N . ASN A 1 170 ? 11.640 0.739 7.238 1.00 91.44 170 ASN A N 1
ATOM 1284 C CA . ASN A 1 170 ? 10.984 0.107 8.381 1.00 91.44 170 ASN A CA 1
ATOM 1285 C C . ASN A 1 170 ? 10.834 1.075 9.565 1.00 91.44 170 ASN A C 1
ATOM 1287 O O . ASN A 1 170 ? 9.740 1.187 10.118 1.00 91.44 170 ASN A O 1
ATOM 1291 N N . TYR A 1 171 ? 11.881 1.829 9.923 1.00 93.06 171 TYR A N 1
ATOM 1292 C CA . TYR A 1 171 ? 11.769 2.866 10.959 1.00 93.06 171 TYR A CA 1
ATOM 1293 C C . TYR A 1 171 ? 10.721 3.919 10.596 1.00 93.06 171 TYR A C 1
ATOM 1295 O O . TYR A 1 171 ? 9.871 4.247 11.430 1.00 93.06 171 TYR A O 1
ATOM 1303 N N . LYS A 1 172 ? 10.712 4.369 9.335 1.00 93.31 172 LYS A N 1
ATOM 1304 C CA . LYS A 1 172 ? 9.701 5.309 8.843 1.00 93.31 172 LYS A CA 1
ATOM 1305 C C . LYS A 1 172 ? 8.286 4.739 8.957 1.00 93.31 172 LYS A C 1
ATOM 1307 O O . LYS A 1 172 ? 7.366 5.465 9.309 1.00 93.31 172 LYS A O 1
ATOM 1312 N N . SER A 1 173 ? 8.098 3.435 8.742 1.00 92.69 173 SER A N 1
ATOM 1313 C CA . SER A 1 173 ? 6.785 2.789 8.885 1.00 92.69 173 SER A CA 1
ATOM 1314 C C . SER A 1 173 ? 6.236 2.831 10.305 1.00 92.69 173 SER A C 1
ATOM 1316 O O . SER A 1 173 ? 5.041 3.053 10.497 1.00 92.69 173 SER A O 1
ATOM 1318 N N . VAL A 1 174 ? 7.108 2.699 11.304 1.00 91.94 174 VAL A N 1
ATOM 1319 C CA . VAL A 1 174 ? 6.728 2.806 12.714 1.00 91.94 174 VAL A CA 1
ATOM 1320 C C . VAL A 1 174 ? 6.380 4.250 13.077 1.00 91.94 174 VAL A C 1
ATOM 1322 O O . VAL A 1 174 ? 5.415 4.471 13.806 1.00 91.94 174 VAL A O 1
ATOM 1325 N N . GLU A 1 175 ? 7.138 5.228 12.574 1.00 92.62 175 GLU A N 1
ATOM 1326 C CA . GLU A 1 175 ? 6.838 6.659 12.734 1.00 92.62 175 GLU A CA 1
ATOM 1327 C C . GLU A 1 175 ? 5.462 6.987 12.146 1.00 92.62 175 GLU A C 1
ATOM 1329 O O . GLU A 1 175 ? 4.569 7.417 12.873 1.00 92.62 175 GLU A O 1
ATOM 1334 N N . VAL A 1 176 ? 5.251 6.654 10.873 1.00 92.69 176 VAL A N 1
ATOM 1335 C CA . VAL A 1 176 ? 3.998 6.898 10.150 1.00 92.69 176 VAL A CA 1
ATOM 1336 C C . VAL A 1 176 ? 2.808 6.207 10.828 1.00 92.69 176 VAL A C 1
ATOM 1338 O O . VAL A 1 176 ? 1.735 6.797 10.950 1.00 92.69 176 VAL A O 1
ATOM 1341 N N . LEU A 1 177 ? 2.985 4.980 11.334 1.00 89.31 177 LEU A N 1
ATOM 1342 C CA . LEU A 1 177 ? 1.947 4.284 12.098 1.00 89.31 177 LEU A CA 1
ATOM 1343 C C . LEU A 1 177 ? 1.570 5.046 13.372 1.00 89.31 177 LEU A C 1
ATOM 1345 O O . LEU A 1 177 ? 0.385 5.213 13.658 1.00 89.31 177 LEU A O 1
ATOM 1349 N N . LYS A 1 178 ? 2.562 5.488 14.152 1.00 88.75 178 LYS A N 1
ATOM 1350 C CA . LYS A 1 178 ? 2.324 6.242 15.391 1.00 88.75 178 LYS A CA 1
ATOM 1351 C C . LYS A 1 178 ? 1.596 7.549 15.100 1.00 88.75 178 LYS A C 1
ATOM 1353 O O . LYS A 1 178 ? 0.627 7.867 15.781 1.00 88.75 178 LYS A O 1
ATOM 1358 N N . GLU A 1 179 ? 2.019 8.258 14.061 1.00 90.00 179 GLU A N 1
ATOM 1359 C CA . GLU A 1 179 ? 1.391 9.502 13.621 1.00 90.00 179 GLU A CA 1
ATOM 1360 C C . GLU A 1 179 ? -0.060 9.305 13.190 1.00 90.00 179 GLU A C 1
ATOM 1362 O O . GLU A 1 179 ? -0.929 10.084 13.577 1.00 90.00 179 GLU A O 1
ATOM 1367 N N . PHE A 1 180 ? -0.331 8.256 12.414 1.00 87.50 180 PHE A N 1
ATOM 1368 C CA . PHE A 1 180 ? -1.680 7.928 11.974 1.00 87.50 180 PHE A CA 1
ATOM 1369 C C . PHE A 1 180 ? -2.586 7.539 13.150 1.00 87.50 180 PHE A C 1
ATOM 1371 O O . PHE A 1 180 ? -3.733 7.978 13.234 1.00 87.50 180 PHE A O 1
ATOM 1378 N N . LEU A 1 181 ? -2.085 6.729 14.089 1.00 84.31 181 LEU A N 1
ATOM 1379 C CA . LEU A 1 181 ? -2.859 6.304 15.258 1.00 84.31 181 LEU A CA 1
ATOM 1380 C C . LEU A 1 181 ? -3.181 7.466 16.206 1.00 84.31 181 LEU A C 1
ATOM 1382 O O . LEU A 1 181 ? -4.299 7.487 16.737 1.00 84.31 181 LEU A O 1
ATOM 1386 N N . GLY A 1 182 ? -2.247 8.415 16.342 1.00 83.75 182 GLY A N 1
ATOM 1387 C CA . GLY A 1 182 ? -2.405 9.661 17.097 1.00 83.75 182 GLY A CA 1
ATOM 1388 C C . GLY A 1 182 ? -3.405 10.646 16.486 1.00 83.75 182 GLY A C 1
ATOM 1389 O O . GLY A 1 182 ? -3.845 11.586 17.149 1.00 83.75 182 GLY A O 1
ATOM 1390 N N . HIS A 1 183 ? -3.816 10.439 15.230 1.00 81.75 183 HIS A N 1
ATOM 1391 C CA . HIS A 1 183 ? -4.808 11.293 14.585 1.00 81.75 183 HIS A CA 1
ATOM 1392 C C . HIS A 1 183 ? -6.208 11.046 15.163 1.00 81.75 183 HIS A C 1
ATOM 1394 O O . HIS A 1 183 ? -6.752 9.931 15.146 1.00 81.75 183 HIS A O 1
ATOM 1400 N N . SER A 1 184 ? -6.809 12.109 15.698 1.00 61.41 184 SER A N 1
ATOM 1401 C CA . SER A 1 184 ? -8.074 12.052 16.443 1.00 61.41 184 SER A CA 1
ATOM 1402 C C . SER A 1 184 ? -9.311 11.973 15.537 1.00 61.41 184 SER A C 1
ATOM 1404 O O . SER A 1 184 ? -10.363 11.521 15.985 1.00 61.41 184 SER A O 1
ATOM 1406 N N . ASN A 1 185 ? -9.183 12.342 14.256 1.00 66.19 185 ASN A N 1
ATOM 1407 C CA . ASN A 1 185 ? -10.305 12.530 13.324 1.00 66.19 185 ASN A CA 1
ATOM 1408 C C . ASN A 1 185 ? -10.620 11.303 12.453 1.00 66.19 185 ASN A C 1
ATOM 1410 O O . ASN A 1 185 ? -11.148 11.445 11.351 1.00 66.19 185 ASN A O 1
ATOM 1414 N N . LEU A 1 186 ? -10.303 10.089 12.910 1.00 67.44 186 LEU A N 1
ATOM 1415 C CA . LEU A 1 186 ? -10.681 8.894 12.152 1.00 67.44 186 LEU A CA 1
ATOM 1416 C C . LEU A 1 186 ? -12.212 8.729 12.156 1.00 67.44 186 LEU A C 1
ATOM 1418 O O . LEU A 1 186 ? -12.805 8.684 13.241 1.00 67.44 186 LEU A O 1
ATOM 1422 N N . PRO A 1 187 ? -12.860 8.593 10.983 1.00 63.16 187 PRO A N 1
ATOM 1423 C CA . PRO A 1 187 ? -14.301 8.395 10.909 1.00 63.16 187 PRO A CA 1
ATOM 1424 C C . PRO A 1 187 ? -14.716 7.153 11.703 1.00 63.16 187 PRO A C 1
ATOM 1426 O O . PRO A 1 187 ? -14.224 6.045 11.463 1.00 63.16 187 PRO A O 1
ATOM 1429 N N . ARG A 1 188 ? -15.644 7.318 12.652 1.00 61.34 188 ARG A N 1
ATOM 1430 C CA . ARG A 1 188 ? -16.258 6.177 13.339 1.00 61.34 188 ARG A CA 1
ATOM 1431 C C . ARG A 1 188 ? -17.215 5.470 12.381 1.00 61.34 188 ARG A C 1
ATOM 1433 O O . ARG A 1 188 ? -17.959 6.118 11.649 1.00 61.34 188 ARG A O 1
ATOM 1440 N N . ARG A 1 189 ? -17.213 4.137 12.409 1.00 58.44 189 ARG A N 1
ATOM 1441 C CA . ARG A 1 189 ? -18.236 3.329 11.741 1.00 58.44 189 ARG A CA 1
ATOM 1442 C C . ARG A 1 189 ? -19.573 3.617 12.429 1.00 58.44 189 ARG A C 1
ATOM 1444 O O . ARG A 1 189 ? -19.688 3.402 13.635 1.00 58.44 189 ARG A O 1
ATOM 1451 N N . SER A 1 190 ? -20.550 4.144 11.694 1.00 54.62 190 SER A N 1
ATOM 1452 C CA . SER A 1 190 ? -21.940 4.141 12.153 1.00 54.62 190 SER A CA 1
ATOM 1453 C C . SER A 1 190 ? -22.366 2.679 12.259 1.00 54.62 190 SER A C 1
ATOM 1455 O O . SER A 1 190 ? -22.240 1.947 11.275 1.00 54.62 190 SER A O 1
ATOM 1457 N N . ARG A 1 191 ? -22.741 2.249 13.465 1.00 47.53 191 ARG A N 1
ATOM 1458 C CA . ARG A 1 191 ? -23.333 0.926 13.686 1.00 47.53 191 ARG A CA 1
ATOM 1459 C C . ARG A 1 191 ? -24.703 0.845 13.039 1.00 47.53 191 ARG A C 1
ATOM 1461 O O . ARG A 1 191 ? -25.389 1.891 13.042 1.00 47.53 191 ARG A O 1
#

Sequence (191 aa):
MEGKRVVLVRSPMGKVNNAITAQLLASRFHVDRIVSIGFAGAIDPSLEVGSVVVSERTLQHDFGVTKPYGDVWELPPTLGKPAEAEAGGWASSRGYAYGTILTGDRFVAAKEKRDWLRKKFSASAVDMGAAAIQEVCIQNGIPCLFIRIISDKAGSDARDHFDRSAQSVNYKSVEVLKEFLGHSNLPRRSR

InterPro domains:
  IPR000845 Nucleoside phosphorylase domain [PF01048] (2-178)
  IPR010049 MTA/SAH nucleosidase [TIGR01704] (2-178)
  IPR035994 Nucleoside phosphorylase superfamily [G3DSA:3.40.50.1580] (1-185)
  IPR035994 Nucleoside phosphorylase superfamily [SSF53167] (2-181)

Solvent-accessible surface area (backbone atoms only — not comparable to full-atom values): 10355 Å² total; per-residue (Å²): 97,95,92,44,91,77,89,88,81,86,64,60,82,25,37,68,43,21,27,52,48,45,46,45,41,45,74,74,65,62,51,78,58,49,78,47,76,48,66,21,26,23,42,32,86,89,56,48,74,62,37,49,37,34,39,56,43,37,22,30,78,77,45,66,58,91,51,103,79,43,62,65,48,68,55,75,53,47,91,74,45,59,32,58,63,65,49,43,54,50,45,64,78,71,73,38,43,72,29,31,32,33,14,33,88,60,86,61,48,37,49,69,59,28,53,48,49,24,72,76,63,68,25,34,30,38,31,32,29,60,32,36,30,46,54,45,26,47,77,67,74,27,47,64,51,42,39,32,34,19,33,21,62,22,12,76,60,18,63,62,38,28,73,73,29,48,67,61,42,49,54,49,50,54,51,54,50,52,56,57,68,69,47,84,59,58,72,75,82,82,128

pLDDT: mean 86.87, std 12.69, range [46.94, 98.38]

Mean predicted aligned error: 5.5 Å

Radius of gyration: 15.91 Å; Cα contacts (8 Å, |Δi|>4): 372; chains: 1; bounding box: 43×32×50 Å

Organism: NCBI:txid40218

Nearest PDB structures (foldseek):
  4bmx-assembly1_B  TM=8.569E-01  e=1.793E-17  Helicobacter pylori 26695
  4bmz-assembly1_A  TM=8.556E-01  e=2.321E-17  Helicobacter pylori 26695
  6dyu-assembly1_A  TM=8.563E-01  e=6.954E-17  Helicobacter pylori
  4ffs-assembly1_A  TM=8.460E-01  e=9.002E-17  Helicobacter pylori J99
  6if8-assembly2_D  TM=8.532E-01  e=5.132E-13  Aeromonas hydrophila subsp. hydrophila ATCC 7966